Protein AF-A0A954JPJ7-F1 (afdb_monomer_lite)

pLDDT: mean 81.93, std 19.28, range [27.66, 98.12]

Structure (mmCIF, N/CA/C/O backbone):
data_AF-A0A954JPJ7-F1
#
_entry.id   AF-A0A954JPJ7-F1
#
loop_
_atom_site.group_PDB
_atom_site.id
_atom_site.type_symbol
_atom_site.label_atom_id
_atom_site.label_alt_id
_atom_site.label_comp_id
_atom_site.label_asym_id
_atom_site.label_entity_id
_atom_site.label_seq_id
_atom_site.pdbx_PDB_ins_code
_atom_site.Cartn_x
_atom_site.Cartn_y
_atom_site.Cartn_z
_atom_site.occupancy
_atom_site.B_iso_or_equiv
_atom_site.auth_seq_id
_atom_site.auth_comp_id
_atom_site.auth_asym_id
_atom_site.auth_atom_id
_atom_site.pdbx_PDB_model_num
ATOM 1 N N . MET A 1 1 ? 0.701 -41.583 -12.206 1.00 35.47 1 MET A N 1
ATOM 2 C CA . MET A 1 1 ? 1.506 -40.556 -11.515 1.00 35.47 1 MET A CA 1
ATOM 3 C C . MET A 1 1 ? 0.767 -39.245 -11.723 1.00 35.47 1 MET A C 1
ATOM 5 O O . MET A 1 1 ? 0.884 -38.657 -12.787 1.00 35.47 1 MET A O 1
ATOM 9 N N . ASN A 1 2 ? -0.140 -38.909 -10.802 1.00 27.69 2 ASN A N 1
ATOM 10 C CA . ASN A 1 2 ? -1.007 -37.737 -10.932 1.00 27.69 2 ASN A CA 1
ATOM 11 C C . ASN A 1 2 ? -0.198 -36.499 -10.550 1.00 27.69 2 ASN A C 1
ATOM 13 O O . ASN A 1 2 ? 0.147 -36.332 -9.383 1.00 27.69 2 ASN A O 1
ATOM 17 N N . PHE A 1 3 ? 0.118 -35.659 -11.532 1.00 28.86 3 PHE A N 1
ATOM 18 C CA . PHE A 1 3 ? 0.617 -34.316 -11.274 1.00 28.86 3 PHE A CA 1
ATOM 19 C C . PHE A 1 3 ? -0.561 -33.457 -10.813 1.00 28.86 3 PHE A C 1
ATOM 21 O O . PHE A 1 3 ? -1.406 -33.064 -11.613 1.00 28.86 3 PHE A O 1
ATOM 28 N N . PHE A 1 4 ? -0.626 -33.192 -9.509 1.00 29.53 4 PHE A N 1
ATOM 29 C CA . PHE A 1 4 ? -1.332 -32.024 -9.000 1.00 29.53 4 PHE A CA 1
ATOM 30 C C . PHE A 1 4 ? -0.545 -30.798 -9.466 1.00 29.53 4 PHE A C 1
ATOM 32 O O . PHE A 1 4 ? 0.529 -30.503 -8.944 1.00 29.53 4 PHE A O 1
ATOM 39 N N . VAL A 1 5 ? -1.050 -30.117 -10.492 1.00 27.66 5 VAL A N 1
ATOM 40 C CA . VAL A 1 5 ? -0.650 -28.742 -10.785 1.00 27.66 5 VAL A CA 1
ATOM 41 C C . VAL A 1 5 ? -1.329 -27.892 -9.721 1.00 27.66 5 VAL A C 1
ATOM 43 O O . VAL A 1 5 ? -2.503 -27.550 -9.833 1.00 27.66 5 VAL A O 1
ATOM 46 N N . THR A 1 6 ? -0.613 -27.629 -8.632 1.00 28.27 6 THR A N 1
ATOM 47 C CA . THR A 1 6 ? -0.995 -26.592 -7.680 1.00 28.27 6 THR A CA 1
ATOM 48 C C . THR A 1 6 ? -0.792 -25.265 -8.396 1.00 28.27 6 THR A C 1
ATOM 50 O O . THR A 1 6 ? 0.315 -24.732 -8.433 1.00 28.27 6 THR A O 1
ATOM 53 N N . THR A 1 7 ? -1.840 -24.763 -9.044 1.00 31.20 7 THR A N 1
ATOM 54 C CA . THR A 1 7 ? -1.877 -23.386 -9.525 1.00 31.20 7 THR A CA 1
ATOM 55 C C . THR A 1 7 ? -1.782 -22.502 -8.288 1.00 31.20 7 THR A C 1
ATOM 57 O O . THR A 1 7 ? -2.755 -22.348 -7.553 1.00 31.20 7 THR A O 1
ATOM 60 N N . CYS A 1 8 ? -0.588 -21.985 -8.003 1.00 29.55 8 CYS A N 1
ATOM 61 C CA . CYS A 1 8 ? -0.421 -20.915 -7.035 1.00 29.55 8 CYS A CA 1
ATOM 62 C C . CYS A 1 8 ? -1.238 -19.727 -7.543 1.00 29.55 8 CYS A C 1
ATOM 64 O O . CYS A 1 8 ? -0.812 -19.021 -8.454 1.00 29.55 8 CYS A O 1
ATOM 66 N N . ILE A 1 9 ? -2.423 -19.524 -6.968 1.00 33.44 9 ILE A N 1
ATOM 67 C CA . ILE A 1 9 ? -3.088 -18.227 -6.985 1.00 33.44 9 ILE A CA 1
ATOM 68 C C . ILE A 1 9 ? -2.167 -17.332 -6.159 1.00 33.44 9 ILE A C 1
ATOM 70 O O . ILE A 1 9 ? -2.230 -17.324 -4.931 1.00 33.44 9 ILE A O 1
ATOM 74 N N . ALA A 1 10 ? -1.208 -16.678 -6.813 1.00 36.03 10 ALA A N 1
ATOM 75 C CA . ALA A 1 10 ? -0.484 -15.596 -6.176 1.00 36.03 10 ALA A CA 1
ATOM 76 C C . ALA A 1 10 ? -1.535 -14.558 -5.758 1.00 36.03 10 ALA A C 1
ATOM 78 O O . ALA A 1 10 ? -2.437 -14.227 -6.527 1.00 36.03 10 ALA A O 1
ATOM 79 N N . ALA A 1 11 ? -1.492 -14.152 -4.491 1.00 38.91 11 ALA A N 1
ATOM 80 C CA . ALA A 1 11 ? -2.407 -13.166 -3.943 1.00 38.91 11 ALA A CA 1
ATOM 81 C C . ALA A 1 11 ? -2.157 -11.836 -4.671 1.00 38.91 11 ALA A C 1
ATOM 83 O O . ALA A 1 11 ? -1.178 -11.140 -4.406 1.00 38.91 11 ALA A O 1
ATOM 84 N N . PHE A 1 12 ? -3.000 -11.556 -5.663 1.00 50.59 12 PHE A N 1
ATOM 85 C CA . PHE A 1 12 ? -2.909 -10.405 -6.549 1.00 50.59 12 PHE A CA 1
ATOM 86 C C . PHE A 1 12 ? -3.990 -9.410 -6.195 1.00 50.59 12 PHE A C 1
ATOM 88 O O . PHE A 1 12 ? -5.156 -9.601 -6.531 1.00 50.59 12 PHE A O 1
ATOM 95 N N . THR A 1 13 ? -3.591 -8.339 -5.531 1.00 42.91 13 THR A N 1
ATOM 96 C CA . THR A 1 13 ? -4.519 -7.302 -5.102 1.00 42.91 13 THR A CA 1
ATOM 97 C C . THR A 1 13 ? -3.745 -5.993 -4.970 1.00 42.91 13 THR A C 1
ATOM 99 O O . THR A 1 13 ? -2.732 -5.923 -4.270 1.00 42.91 13 THR A O 1
ATOM 102 N N . ALA A 1 14 ? -4.199 -4.947 -5.662 1.00 41.44 14 ALA A N 1
ATOM 103 C CA . ALA A 1 14 ? -3.981 -3.585 -5.192 1.00 41.44 14 ALA A CA 1
ATOM 104 C C . ALA A 1 14 ? -4.723 -3.498 -3.853 1.00 41.44 14 ALA A C 1
ATOM 106 O O . ALA A 1 14 ? -5.944 -3.648 -3.832 1.00 41.44 14 ALA A O 1
ATOM 107 N N . LEU A 1 15 ? -3.981 -3.434 -2.745 1.00 53.06 15 LEU A N 1
ATOM 108 C CA . LEU A 1 15 ? -4.563 -3.617 -1.420 1.00 53.06 15 LEU A CA 1
ATOM 109 C C . LEU A 1 15 ? -4.831 -2.262 -0.754 1.00 53.06 15 LEU A C 1
ATOM 111 O O . LEU A 1 15 ? -3.900 -1.459 -0.647 1.00 53.06 15 LEU A O 1
ATOM 115 N N . PRO A 1 16 ? -6.097 -1.984 -0.405 1.00 58.06 16 PRO A N 1
ATOM 116 C CA . PRO A 1 16 ? -6.530 -0.732 0.201 1.00 58.06 16 PRO A CA 1
ATOM 117 C C . PRO A 1 16 ? -5.892 -0.393 1.560 1.00 58.06 16 PRO A C 1
ATOM 119 O O . PRO A 1 16 ? -5.296 -1.236 2.223 1.00 58.06 16 PRO A O 1
ATOM 122 N N . CYS A 1 17 ? -6.004 0.873 1.972 1.00 73.56 17 CYS A N 1
ATOM 123 C CA . CYS A 1 17 ? -5.330 1.417 3.155 1.00 73.56 17 CYS A CA 1
ATOM 124 C C . CYS A 1 17 ? -5.981 1.013 4.480 1.00 73.56 17 CYS A C 1
ATOM 126 O O . CYS A 1 17 ? -7.206 0.983 4.601 1.00 73.56 17 CYS A O 1
ATOM 128 N N . LEU A 1 18 ? -5.152 0.806 5.497 1.00 83.69 18 LEU A N 1
ATOM 129 C CA . LEU A 1 18 ? -5.565 0.547 6.872 1.00 83.69 18 LEU A CA 1
ATOM 130 C C . LEU A 1 18 ? -5.572 1.859 7.662 1.00 83.69 18 LEU A C 1
ATOM 132 O O . LEU A 1 18 ? -4.705 2.695 7.445 1.00 83.69 18 LEU A O 1
ATOM 136 N N . TRP A 1 19 ? -6.560 2.057 8.535 1.00 85.19 19 TRP A N 1
ATOM 137 C CA . TRP A 1 19 ? -6.699 3.240 9.385 1.00 85.19 19 TRP A CA 1
ATOM 138 C C . TRP A 1 19 ? -6.488 2.880 10.847 1.00 85.19 19 TRP A C 1
ATOM 140 O O . TRP A 1 19 ? -7.306 2.190 11.451 1.00 85.19 19 TRP A O 1
ATOM 150 N N . ASP A 1 20 ? -5.434 3.421 11.431 1.00 89.12 20 ASP A N 1
ATOM 151 C CA . ASP A 1 20 ? -5.083 3.282 12.839 1.00 89.12 20 ASP A CA 1
ATOM 152 C C . ASP A 1 20 ? -4.211 4.469 13.291 1.00 89.12 20 ASP A C 1
ATOM 154 O O . ASP A 1 20 ? -4.029 5.453 12.562 1.00 89.12 20 ASP A O 1
ATOM 158 N N . SER A 1 21 ? -3.694 4.407 14.515 1.00 89.38 21 SER A N 1
ATOM 159 C CA . SER A 1 21 ? -2.767 5.414 15.038 1.00 89.38 21 SER A CA 1
ATOM 160 C C . SER A 1 21 ? -1.451 5.502 14.251 1.00 89.38 21 SER A C 1
ATOM 162 O O . SER A 1 21 ? -0.971 6.618 14.034 1.00 89.38 21 SER A O 1
ATOM 164 N N . ASP A 1 22 ? -0.911 4.384 13.751 1.00 88.38 22 ASP A N 1
ATOM 165 C CA . ASP A 1 22 ? 0.330 4.376 12.956 1.00 88.38 22 ASP A CA 1
ATOM 166 C C . ASP A 1 22 ? 0.144 5.118 11.635 1.00 88.38 22 ASP A C 1
ATOM 168 O O . ASP A 1 22 ? 1.027 5.855 11.193 1.00 88.38 22 ASP A O 1
ATOM 172 N N . THR A 1 23 ? -1.019 4.954 11.010 1.00 83.56 23 THR A N 1
ATOM 173 C CA . THR A 1 23 ? -1.370 5.613 9.752 1.00 83.56 23 THR A CA 1
ATOM 174 C C . THR A 1 23 ? -1.349 7.128 9.912 1.00 83.56 23 THR A C 1
ATOM 176 O O . THR A 1 23 ? -0.643 7.809 9.169 1.00 83.56 23 THR A O 1
ATOM 179 N N . LEU A 1 24 ? -2.031 7.656 10.934 1.00 80.50 24 LEU A N 1
ATOM 180 C CA . LEU A 1 24 ? -2.045 9.090 11.251 1.00 80.50 24 LEU A CA 1
ATOM 181 C C . LEU A 1 24 ? -0.642 9.645 11.502 1.00 80.50 24 LEU A C 1
ATOM 183 O O . LEU A 1 24 ? -0.249 10.676 10.955 1.00 80.50 24 LEU A O 1
ATOM 187 N N . ASP A 1 25 ? 0.118 8.949 12.339 1.00 82.06 25 ASP A N 1
ATOM 188 C CA . ASP A 1 25 ? 1.474 9.326 12.718 1.00 82.06 25 ASP A CA 1
ATOM 189 C C . ASP A 1 25 ? 2.417 9.328 11.499 1.00 82.06 25 ASP A C 1
ATOM 191 O O . ASP A 1 25 ? 3.271 10.197 11.308 1.00 82.06 25 ASP A O 1
ATOM 195 N N . THR A 1 26 ? 2.209 8.382 10.593 1.00 77.06 26 THR A N 1
ATOM 196 C CA . THR A 1 26 ? 2.964 8.243 9.352 1.00 77.06 26 THR A CA 1
ATOM 197 C C . THR A 1 26 ? 2.598 9.310 8.314 1.00 77.06 26 THR A C 1
ATOM 199 O O . THR A 1 26 ? 3.479 9.787 7.590 1.00 77.06 26 THR A O 1
ATOM 202 N N . GLU A 1 27 ? 1.334 9.733 8.249 1.00 76.31 27 GLU A N 1
ATOM 203 C CA . GLU A 1 27 ? 0.898 10.868 7.428 1.00 76.31 27 GLU A CA 1
ATOM 204 C C . GLU A 1 27 ? 1.513 12.186 7.891 1.00 76.31 27 GLU A C 1
ATOM 206 O O . GLU A 1 27 ? 2.020 12.945 7.062 1.00 76.31 27 GLU A O 1
ATOM 211 N N . LEU A 1 28 ? 1.561 12.424 9.207 1.00 77.38 28 LEU A N 1
ATOM 212 C CA . LEU A 1 28 ? 2.201 13.609 9.788 1.00 77.38 28 LEU A CA 1
ATOM 213 C C . LEU A 1 28 ? 3.689 13.707 9.430 1.00 77.38 28 LEU A C 1
ATOM 215 O O . LEU A 1 28 ? 4.220 14.808 9.280 1.00 77.38 28 LEU A O 1
ATOM 219 N N . ARG A 1 29 ? 4.365 12.564 9.261 1.00 78.31 29 ARG A N 1
ATOM 220 C CA . ARG A 1 29 ? 5.780 12.509 8.865 1.00 78.31 29 ARG A CA 1
ATOM 221 C C . ARG A 1 29 ? 6.015 12.616 7.354 1.00 78.31 29 ARG A C 1
ATOM 223 O O . ARG A 1 29 ? 7.166 12.760 6.949 1.00 78.31 29 ARG A O 1
ATOM 230 N N . GLY A 1 30 ? 4.964 12.581 6.531 1.00 78.25 30 GLY A N 1
ATOM 231 C CA . GLY A 1 30 ? 5.057 12.675 5.071 1.00 78.25 30 GLY A CA 1
ATOM 232 C C . GLY A 1 30 ? 5.622 11.415 4.406 1.00 78.25 30 GLY A C 1
ATOM 233 O O . GLY A 1 30 ? 6.161 10.533 5.078 1.00 78.25 30 GLY A O 1
ATOM 234 N N . LEU A 1 31 ? 5.439 11.296 3.085 1.00 75.31 31 LEU A N 1
ATOM 235 C CA . LEU A 1 31 ? 5.825 10.122 2.286 1.00 75.31 31 LEU A CA 1
ATOM 236 C C . LEU A 1 31 ? 7.356 9.945 2.187 1.00 75.31 31 LEU A C 1
ATOM 238 O O . LEU A 1 31 ? 8.079 10.943 2.206 1.00 75.31 31 LEU A O 1
ATOM 242 N N . PRO A 1 32 ? 7.863 8.699 2.052 1.00 82.25 32 PRO A N 1
ATOM 243 C CA . PRO A 1 32 ? 9.264 8.453 1.715 1.00 82.25 32 PRO A CA 1
ATOM 244 C C . PRO A 1 32 ? 9.654 9.111 0.387 1.00 82.25 32 PRO A C 1
ATOM 246 O O . PRO A 1 32 ? 8.792 9.404 -0.446 1.00 82.25 32 PRO A O 1
ATOM 249 N N . ASP A 1 33 ? 10.961 9.267 0.162 1.00 88.81 33 ASP A N 1
ATOM 250 C CA . ASP A 1 33 ? 11.464 9.639 -1.159 1.00 88.81 33 ASP A CA 1
ATOM 251 C C . ASP A 1 33 ? 10.983 8.634 -2.221 1.00 88.81 33 ASP A C 1
ATOM 253 O O . ASP A 1 33 ? 10.853 7.435 -1.956 1.00 88.81 33 ASP A O 1
ATOM 257 N N . SER A 1 34 ? 10.715 9.124 -3.434 1.00 88.81 34 SER A N 1
ATOM 258 C CA . SER A 1 34 ? 10.182 8.301 -4.527 1.00 88.81 34 SER A CA 1
ATOM 259 C C . SER A 1 34 ? 11.069 7.096 -4.834 1.00 88.81 34 SER A C 1
ATOM 261 O O . SER A 1 34 ? 10.551 6.025 -5.148 1.00 88.81 34 SER A O 1
ATOM 263 N N . PHE A 1 35 ? 12.393 7.238 -4.724 1.00 92.19 35 PHE A N 1
ATOM 264 C CA . PHE A 1 35 ? 13.308 6.125 -4.936 1.00 92.19 35 PHE A CA 1
ATOM 265 C C . PHE A 1 35 ? 13.204 5.097 -3.810 1.00 92.19 35 PHE A C 1
ATOM 267 O O . PHE A 1 35 ? 12.998 3.920 -4.101 1.00 92.19 35 PHE A O 1
ATOM 274 N N . ASP A 1 36 ? 13.253 5.532 -2.546 1.00 92.62 36 ASP A N 1
ATOM 275 C CA . ASP A 1 36 ? 13.095 4.661 -1.372 1.00 92.62 36 ASP A CA 1
ATOM 276 C C . ASP A 1 36 ? 11.774 3.879 -1.424 1.00 92.62 36 ASP A C 1
ATOM 278 O O . ASP A 1 36 ? 11.755 2.669 -1.183 1.00 92.62 36 ASP A O 1
ATOM 282 N N . LEU A 1 37 ? 10.685 4.544 -1.824 1.00 91.06 37 LEU A N 1
ATOM 283 C CA . LEU A 1 37 ? 9.368 3.941 -2.031 1.00 91.06 37 LEU A CA 1
ATOM 284 C C . LEU A 1 37 ? 9.354 2.881 -3.145 1.00 91.06 37 LEU A C 1
ATOM 286 O O . LEU A 1 37 ? 8.679 1.856 -3.041 1.00 91.06 37 LEU A O 1
ATOM 290 N N . VAL A 1 38 ? 10.080 3.104 -4.236 1.00 93.12 38 VAL A N 1
ATOM 291 C CA . VAL A 1 38 ? 10.141 2.129 -5.328 1.00 93.12 38 VAL A CA 1
ATOM 292 C C . VAL A 1 38 ? 11.014 0.935 -4.945 1.00 93.12 38 VAL A C 1
ATOM 294 O O . VAL A 1 38 ? 10.642 -0.210 -5.207 1.00 93.12 38 VAL A O 1
ATOM 297 N N . VAL A 1 39 ? 12.153 1.167 -4.286 1.00 93.38 39 VAL A N 1
ATOM 298 C CA . VAL A 1 39 ? 13.095 0.093 -3.942 1.00 93.38 39 VAL A CA 1
ATOM 299 C C . VAL A 1 39 ? 12.745 -0.652 -2.664 1.00 93.38 39 VAL A C 1
ATOM 301 O O . VAL A 1 39 ? 13.509 -1.521 -2.269 1.00 93.38 39 VAL A O 1
ATOM 304 N N . GLY A 1 40 ? 11.630 -0.372 -1.997 1.00 91.44 40 GLY A N 1
ATOM 305 C CA . GLY A 1 40 ? 11.252 -1.105 -0.783 1.00 91.44 40 GLY A CA 1
ATOM 306 C C . GLY A 1 40 ? 11.855 -0.570 0.523 1.00 91.44 40 GLY A C 1
ATOM 307 O O . GLY A 1 40 ? 11.736 -1.252 1.538 1.00 91.44 40 GLY A O 1
ATOM 308 N N . ARG A 1 41 ? 12.527 0.589 0.543 1.00 92.50 41 ARG A N 1
ATOM 309 C CA . ARG A 1 41 ? 13.295 1.086 1.703 1.00 92.50 41 ARG A CA 1
ATOM 310 C C . ARG A 1 41 ? 12.522 2.112 2.544 1.00 92.50 41 ARG A C 1
ATOM 312 O O . ARG A 1 41 ? 12.895 3.272 2.644 1.00 92.50 41 ARG A O 1
ATOM 319 N N . TRP A 1 42 ? 11.462 1.676 3.213 1.00 91.06 42 TRP A N 1
ATOM 320 C CA . TRP A 1 42 ? 10.798 2.450 4.272 1.00 91.06 42 TRP A CA 1
ATOM 321 C C . TRP A 1 42 ? 10.430 1.545 5.441 1.00 91.06 42 TRP A C 1
ATOM 323 O O . TRP A 1 42 ? 10.361 0.320 5.305 1.00 91.06 42 TRP A O 1
ATOM 333 N N . HIS A 1 43 ? 10.230 2.140 6.614 1.00 89.69 43 HIS A N 1
ATOM 334 C CA . HIS A 1 43 ? 9.883 1.376 7.805 1.00 89.69 43 HIS A CA 1
ATOM 335 C C . HIS A 1 43 ? 8.456 0.827 7.706 1.00 89.69 43 HIS A C 1
ATOM 337 O O . HIS A 1 43 ? 7.549 1.505 7.225 1.00 89.69 43 HIS A O 1
ATOM 343 N N . ARG A 1 44 ? 8.292 -0.409 8.169 1.00 90.19 44 ARG A N 1
ATOM 344 C CA . ARG A 1 44 ? 7.018 -1.079 8.437 1.00 90.19 44 ARG A CA 1
ATOM 345 C C . ARG A 1 44 ? 7.209 -1.830 9.745 1.00 90.19 44 ARG A C 1
ATOM 347 O O . ARG A 1 44 ? 8.282 -2.412 9.943 1.00 90.19 44 ARG A O 1
ATOM 354 N N . HIS A 1 45 ? 6.198 -1.814 10.600 1.00 94.00 45 HIS A N 1
ATOM 355 C CA . HIS A 1 45 ? 6.250 -2.543 11.858 1.00 94.00 45 HIS A CA 1
ATOM 356 C C . HIS A 1 45 ? 6.406 -4.055 11.624 1.00 94.00 45 HIS A C 1
ATOM 358 O O . HIS A 1 45 ? 6.118 -4.593 10.551 1.00 94.00 45 HIS A O 1
ATOM 364 N N . SER A 1 46 ? 6.955 -4.730 12.622 1.00 95.44 46 SER A N 1
ATOM 365 C CA . SER A 1 46 ? 7.144 -6.176 12.687 1.00 95.44 46 SER A CA 1
ATOM 366 C C . SER A 1 46 ? 5.886 -6.885 13.190 1.00 95.44 46 SER A C 1
ATOM 368 O O . SER A 1 46 ? 5.085 -6.308 13.920 1.00 95.44 46 SER A O 1
ATOM 370 N N . ASP A 1 47 ? 5.749 -8.180 12.904 1.00 96.06 47 ASP A N 1
ATOM 371 C CA . ASP A 1 47 ? 4.657 -8.990 13.466 1.00 96.06 47 ASP A CA 1
ATOM 372 C C . ASP A 1 47 ? 4.646 -8.940 15.003 1.00 96.06 47 ASP A C 1
ATOM 374 O O . ASP A 1 47 ? 3.589 -8.886 15.620 1.00 96.06 47 ASP A O 1
ATOM 378 N N . ALA A 1 48 ? 5.825 -8.881 15.637 1.00 97.69 48 ALA A N 1
ATOM 379 C CA . ALA A 1 48 ? 5.948 -8.777 17.090 1.00 97.69 48 ALA A CA 1
ATOM 380 C C . ALA A 1 48 ? 5.299 -7.502 17.652 1.00 97.69 48 ALA A C 1
ATOM 382 O O . ALA A 1 48 ? 4.711 -7.547 18.731 1.00 97.69 48 ALA A O 1
ATOM 383 N N . TYR A 1 49 ? 5.385 -6.385 16.925 1.00 97.19 49 TYR A N 1
ATOM 384 C CA . TYR A 1 49 ? 4.704 -5.145 17.285 1.00 97.19 49 TYR A CA 1
ATOM 385 C C . TYR A 1 49 ? 3.181 -5.312 17.256 1.00 97.19 49 TYR A C 1
ATOM 387 O O . TYR A 1 49 ? 2.500 -4.976 18.227 1.00 97.19 49 TYR A O 1
ATOM 395 N N . TYR A 1 50 ? 2.646 -5.887 16.176 1.00 96.88 50 TYR A N 1
ATOM 396 C CA . TYR A 1 50 ? 1.205 -6.094 16.048 1.00 96.88 50 TYR A CA 1
ATOM 397 C C . TYR A 1 50 ? 0.675 -7.142 17.037 1.00 96.88 50 TYR A C 1
ATOM 399 O O . TYR A 1 50 ? -0.401 -6.949 17.598 1.00 96.88 50 TYR A O 1
ATOM 407 N N . GLU A 1 51 ? 1.432 -8.203 17.331 1.00 97.69 51 GLU A N 1
ATOM 408 C CA . GLU A 1 51 ? 1.074 -9.180 18.370 1.00 97.69 51 GLU A CA 1
ATOM 409 C C . GLU A 1 51 ? 1.022 -8.542 19.766 1.00 97.69 51 GLU A C 1
ATOM 411 O O . GLU A 1 51 ? 0.085 -8.785 20.529 1.00 97.69 51 GLU A O 1
ATOM 416 N N . ASP A 1 52 ? 1.985 -7.681 20.104 1.00 96.75 52 ASP A N 1
ATOM 417 C CA . ASP A 1 52 ? 1.973 -6.939 21.369 1.00 96.75 52 ASP A CA 1
ATOM 418 C C . ASP A 1 52 ? 0.770 -5.983 21.456 1.00 96.75 52 ASP A C 1
ATOM 420 O O . ASP A 1 52 ? 0.078 -5.939 22.479 1.00 96.75 52 ASP A O 1
ATOM 424 N N . ARG A 1 53 ? 0.440 -5.286 20.361 1.00 96.56 53 ARG A N 1
ATOM 425 C CA . ARG A 1 53 ? -0.769 -4.454 20.268 1.00 96.56 53 ARG A CA 1
ATOM 426 C C . ARG A 1 53 ? -2.047 -5.278 20.465 1.00 96.56 53 ARG A C 1
ATOM 428 O O . ARG A 1 53 ? -2.905 -4.886 21.261 1.00 96.56 53 ARG A O 1
ATOM 435 N N . VAL A 1 54 ? -2.163 -6.440 19.817 1.00 98.00 54 VAL A N 1
ATOM 436 C CA . VAL A 1 54 ? -3.289 -7.372 20.008 1.00 98.00 54 VAL A CA 1
ATOM 437 C C . VAL A 1 54 ? -3.370 -7.848 21.458 1.00 98.00 54 VAL A C 1
ATOM 439 O O . VAL A 1 54 ? -4.461 -7.879 22.024 1.00 98.00 54 VAL A O 1
ATOM 442 N N . ALA A 1 55 ? -2.247 -8.183 22.096 1.00 95.88 55 ALA A N 1
ATOM 443 C CA . ALA A 1 55 ? -2.230 -8.625 23.490 1.00 95.88 55 ALA A CA 1
ATOM 444 C C . ALA A 1 55 ? -2.719 -7.527 24.455 1.00 95.88 55 ALA A C 1
ATOM 446 O O . ALA A 1 55 ? -3.507 -7.800 25.369 1.00 95.88 55 ALA A O 1
ATOM 447 N N . LYS A 1 56 ? -2.293 -6.277 24.227 1.00 94.12 56 LYS A N 1
ATOM 448 C CA . LYS A 1 56 ? -2.667 -5.106 25.035 1.00 94.12 56 LYS A CA 1
ATOM 449 C C . LYS A 1 56 ? -4.135 -4.714 24.877 1.00 94.12 56 LYS A C 1
ATOM 451 O O . LYS A 1 56 ? -4.781 -4.379 25.869 1.00 94.12 56 LYS A O 1
ATOM 456 N N . LEU A 1 57 ? -4.667 -4.743 23.654 1.00 96.81 57 LEU A N 1
ATOM 457 C CA . LEU A 1 57 ? -6.022 -4.261 23.357 1.00 96.81 57 LEU A CA 1
ATOM 458 C C . LEU A 1 57 ? -7.078 -5.373 23.377 1.00 96.81 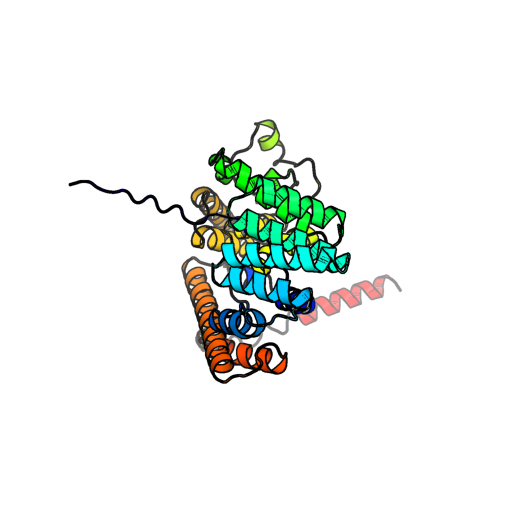57 LEU A C 1
ATOM 460 O O . LEU A 1 57 ? -8.192 -5.159 23.846 1.00 96.81 57 LEU A O 1
ATOM 464 N N . GLY A 1 58 ? -6.745 -6.584 22.931 1.00 93.38 58 GLY A N 1
ATOM 465 C CA . GLY A 1 58 ? -7.704 -7.679 22.755 1.00 93.38 58 GLY A CA 1
ATOM 466 C C . GLY A 1 58 ? -8.358 -8.175 24.050 1.00 93.38 58 GLY A C 1
ATOM 467 O O . GLY A 1 58 ? -9.463 -8.712 24.010 1.00 93.38 58 GLY A O 1
ATOM 468 N N . SER A 1 59 ? -7.711 -7.968 25.201 1.00 88.19 59 SER A N 1
ATOM 469 C CA . SER A 1 59 ? -8.242 -8.336 26.524 1.00 88.19 59 SER A CA 1
ATOM 470 C C . SER A 1 59 ? -9.033 -7.217 27.214 1.00 88.19 59 SER A C 1
ATOM 472 O O . SER A 1 59 ? -9.675 -7.461 28.240 1.00 88.19 59 SER A O 1
ATOM 474 N N . ARG A 1 60 ? -9.016 -5.994 26.665 1.00 93.12 60 ARG A N 1
ATOM 475 C CA . ARG A 1 60 ? -9.712 -4.842 27.247 1.00 93.12 60 ARG A CA 1
ATOM 476 C C . ARG A 1 60 ? -11.205 -4.883 26.936 1.00 93.12 60 ARG A C 1
ATOM 478 O O . ARG A 1 60 ? -11.637 -5.205 25.829 1.00 93.12 60 ARG A O 1
ATOM 485 N N . THR A 1 61 ? -11.999 -4.521 27.940 1.00 87.12 61 THR A N 1
ATOM 486 C CA . THR A 1 61 ? -13.465 -4.401 27.833 1.00 87.12 61 THR A CA 1
ATOM 487 C C . THR A 1 61 ? -13.924 -2.948 27.703 1.00 87.12 61 THR A C 1
ATOM 489 O O . THR A 1 61 ? -15.072 -2.699 27.352 1.00 87.12 61 THR A O 1
ATOM 492 N N . ASP A 1 62 ? -13.016 -2.001 27.929 1.00 90.25 62 ASP A N 1
ATOM 493 C CA . ASP A 1 62 ? -13.220 -0.555 27.965 1.00 90.25 62 ASP A CA 1
ATOM 494 C C . ASP A 1 62 ? -12.477 0.152 26.816 1.00 90.25 62 ASP A C 1
ATOM 496 O O . ASP A 1 62 ? -11.802 1.163 27.012 1.00 90.25 62 ASP A O 1
ATOM 500 N N . LEU A 1 63 ? -12.554 -0.417 25.611 1.00 94.06 63 LEU A N 1
ATOM 501 C CA . LEU A 1 63 ? -11.912 0.141 24.421 1.00 94.06 63 LEU A CA 1
ATOM 502 C C . LEU A 1 63 ? -12.527 1.497 24.052 1.00 94.06 63 LEU A C 1
ATOM 504 O O . LEU A 1 63 ? -13.749 1.628 23.934 1.00 94.06 63 LEU A O 1
ATOM 508 N N . ALA A 1 64 ? -11.673 2.491 23.817 1.00 94.81 64 ALA A N 1
ATOM 509 C CA . ALA A 1 64 ? -12.065 3.709 23.122 1.00 94.81 64 ALA A CA 1
ATOM 510 C C . ALA A 1 64 ? -12.322 3.410 21.634 1.00 94.81 64 ALA A C 1
ATOM 512 O O . ALA A 1 64 ? -11.845 2.410 21.099 1.00 94.81 64 ALA A O 1
ATOM 513 N N . LEU A 1 65 ? -13.032 4.298 20.928 1.00 95.69 65 LEU A N 1
ATOM 514 C CA . LEU A 1 65 ? -13.333 4.113 19.500 1.00 95.69 65 LEU A CA 1
ATOM 515 C C . LEU A 1 65 ? -12.071 3.958 18.630 1.00 95.69 65 LEU A C 1
ATOM 517 O O . LEU A 1 65 ? -12.095 3.180 17.679 1.00 95.69 65 LEU A O 1
ATOM 521 N N . ALA A 1 66 ? -10.979 4.649 18.978 1.00 94.62 66 ALA A N 1
ATOM 522 C CA . ALA A 1 66 ? -9.677 4.509 18.319 1.00 94.62 66 ALA A CA 1
ATOM 523 C C . ALA A 1 66 ? -8.995 3.161 18.616 1.00 94.62 66 ALA A C 1
ATOM 525 O O . ALA A 1 66 ? -8.356 2.600 17.734 1.00 94.62 66 ALA A O 1
ATOM 526 N N . ASP A 1 67 ? -9.182 2.594 19.815 1.00 97.12 67 ASP A N 1
ATOM 527 C CA . ASP A 1 67 ? -8.561 1.313 20.174 1.00 97.12 67 ASP A CA 1
ATOM 528 C C . ASP A 1 67 ? -9.100 0.162 19.295 1.00 97.12 67 ASP A C 1
ATOM 530 O O . ASP A 1 67 ? -8.404 -0.821 19.047 1.00 97.12 67 ASP A O 1
ATOM 534 N N . PHE A 1 68 ? -10.345 0.264 18.809 1.00 97.75 68 PHE A N 1
ATOM 535 C CA . PHE A 1 68 ? -10.893 -0.707 17.856 1.00 97.75 68 PHE A CA 1
ATOM 536 C C . PHE A 1 68 ? -10.190 -0.661 16.499 1.00 97.75 68 PHE A C 1
ATOM 538 O O . PHE A 1 68 ? -10.025 -1.711 15.883 1.00 97.75 68 PHE A O 1
ATOM 545 N N . ASP A 1 69 ? -9.807 0.533 16.042 1.00 97.00 69 ASP A N 1
ATOM 546 C CA . ASP A 1 69 ? -9.076 0.724 14.788 1.00 97.00 69 ASP A CA 1
ATOM 547 C C . ASP A 1 69 ? -7.691 0.078 14.898 1.00 97.00 69 ASP A C 1
ATOM 549 O O . ASP A 1 69 ? -7.370 -0.823 14.124 1.00 97.00 69 ASP A O 1
ATOM 553 N N . ASP A 1 70 ? -6.943 0.425 15.951 1.00 97.12 70 ASP A N 1
ATOM 554 C CA . ASP A 1 70 ? -5.629 -0.154 16.248 1.00 97.12 70 ASP A CA 1
ATOM 555 C C . ASP A 1 70 ? -5.679 -1.687 16.346 1.00 97.12 70 ASP A C 1
ATOM 557 O O . ASP A 1 70 ? -4.837 -2.382 15.773 1.00 97.12 70 ASP A O 1
ATOM 561 N N . LEU A 1 71 ? -6.672 -2.237 17.056 1.00 98.12 71 LEU A N 1
ATOM 562 C CA . LEU A 1 71 ? -6.827 -3.683 17.218 1.00 98.12 71 LEU A CA 1
ATOM 563 C C . LEU A 1 71 ? -7.182 -4.382 15.897 1.00 98.12 71 LEU A C 1
ATOM 565 O O . LEU A 1 71 ? -6.622 -5.436 15.594 1.00 98.12 71 LEU A O 1
ATOM 569 N N . ALA A 1 72 ? -8.104 -3.821 15.111 1.00 97.69 72 ALA A N 1
ATOM 570 C CA . ALA A 1 72 ? -8.520 -4.423 13.848 1.00 97.69 72 ALA A CA 1
ATOM 571 C C . ALA A 1 72 ? -7.399 -4.389 12.803 1.00 97.69 72 ALA A C 1
ATOM 573 O O . ALA A 1 72 ? -7.152 -5.396 12.143 1.00 97.69 72 ALA A O 1
ATOM 574 N N . VAL A 1 73 ? -6.677 -3.273 12.700 1.00 95.94 73 VAL A N 1
ATOM 575 C CA . VAL A 1 73 ? -5.520 -3.144 11.806 1.00 95.94 73 VAL A CA 1
ATOM 576 C C . VAL A 1 73 ? -4.386 -4.079 12.227 1.00 95.94 73 VAL A C 1
ATOM 578 O O . VAL A 1 73 ? -3.783 -4.727 11.372 1.00 95.94 73 VAL A O 1
ATOM 581 N N . ALA A 1 74 ? -4.149 -4.256 13.530 1.00 96.69 74 ALA A N 1
ATOM 582 C CA . ALA A 1 74 ? -3.182 -5.241 14.013 1.00 96.69 74 ALA A CA 1
ATOM 583 C C . ALA A 1 74 ? -3.559 -6.673 13.611 1.00 96.69 74 ALA A C 1
ATOM 585 O O . ALA A 1 74 ? -2.710 -7.419 13.125 1.00 96.69 74 ALA A O 1
ATOM 586 N N . TYR A 1 75 ? -4.832 -7.055 13.762 1.00 97.56 75 TYR A N 1
ATOM 587 C CA . TYR A 1 75 ? -5.304 -8.350 13.272 1.00 97.56 75 TYR A CA 1
ATOM 588 C C . TYR A 1 75 ? -5.094 -8.497 11.763 1.00 97.56 75 TYR A C 1
ATOM 590 O O . TYR A 1 75 ? -4.612 -9.535 11.314 1.00 97.56 75 TYR A O 1
ATOM 598 N N . GLU A 1 76 ? -5.393 -7.464 10.982 1.00 94.88 76 GLU A N 1
ATOM 599 C CA . GLU A 1 76 ? -5.214 -7.493 9.533 1.00 94.88 76 GLU A CA 1
ATOM 600 C C . GLU A 1 76 ? -3.748 -7.681 9.119 1.00 94.88 76 GLU A C 1
ATOM 602 O O . GLU A 1 76 ? -3.460 -8.540 8.283 1.00 94.88 76 GLU A O 1
ATOM 607 N N . HIS A 1 77 ? -2.811 -6.961 9.744 1.00 93.12 77 HIS A N 1
ATOM 608 C CA . HIS A 1 77 ? -1.376 -7.133 9.492 1.00 93.12 77 HIS A CA 1
ATOM 609 C C . HIS A 1 77 ? -0.864 -8.530 9.860 1.00 93.12 77 HIS A C 1
ATOM 611 O O . HIS A 1 77 ? 0.025 -9.052 9.192 1.00 93.12 77 HIS A O 1
ATOM 617 N N . LEU A 1 78 ? -1.465 -9.170 10.865 1.00 94.94 78 LEU A N 1
ATOM 618 C CA . LEU A 1 78 ? -1.171 -10.553 11.255 1.00 94.94 78 LEU A CA 1
ATOM 619 C C . LEU A 1 78 ? -1.888 -11.599 10.379 1.00 94.94 78 LEU A C 1
ATOM 621 O O . LEU A 1 78 ? -1.822 -12.797 10.659 1.00 94.94 78 LEU A O 1
ATOM 625 N N . GLY A 1 79 ? -2.613 -11.177 9.337 1.00 92.88 79 GLY A N 1
ATOM 626 C CA . GLY A 1 79 ? -3.393 -12.061 8.464 1.00 92.88 79 GLY A CA 1
ATOM 627 C C . GLY A 1 79 ? -4.664 -12.627 9.111 1.00 92.88 79 GLY A C 1
ATOM 628 O O . GLY A 1 79 ? -5.308 -13.512 8.547 1.00 92.88 79 GLY A O 1
ATOM 629 N N . ARG A 1 80 ? -5.053 -12.108 10.278 1.00 96.31 80 ARG A N 1
ATOM 630 C CA . ARG A 1 80 ? -6.205 -12.507 11.103 1.00 96.31 80 ARG A CA 1
ATOM 631 C C . ARG A 1 80 ? -7.457 -11.713 10.717 1.00 96.31 80 ARG A C 1
ATOM 633 O O . ARG A 1 80 ? -8.096 -11.044 11.525 1.00 96.31 80 ARG A O 1
ATOM 640 N N . ARG A 1 81 ? -7.784 -11.746 9.425 1.00 94.31 81 ARG A N 1
ATOM 641 C CA . ARG A 1 81 ? -8.777 -10.857 8.794 1.00 94.31 81 ARG A CA 1
ATOM 642 C C . ARG A 1 81 ? -10.195 -11.009 9.336 1.00 94.31 81 ARG A C 1
ATOM 644 O O . ARG A 1 81 ? -10.911 -10.021 9.488 1.00 94.31 81 ARG A O 1
ATOM 651 N N . ASP A 1 82 ? -10.599 -12.234 9.658 1.00 96.12 82 ASP A N 1
ATOM 652 C CA . ASP A 1 82 ? -11.916 -12.482 10.249 1.00 96.12 82 ASP A CA 1
ATOM 653 C C . ASP A 1 82 ? -12.032 -11.813 11.628 1.00 96.12 82 ASP A C 1
ATOM 655 O O . ASP A 1 82 ? -13.074 -11.240 11.955 1.00 96.12 82 ASP A O 1
ATOM 659 N N . GLU A 1 83 ? -10.951 -11.801 12.415 1.00 97.94 83 GLU A N 1
ATOM 660 C CA . GLU A 1 83 ? -10.904 -11.076 13.687 1.00 97.94 83 GLU A CA 1
ATOM 661 C C . GLU A 1 83 ? -10.888 -9.552 13.504 1.00 97.94 83 GLU A C 1
ATOM 663 O O . GLU A 1 83 ? -11.510 -8.842 14.301 1.00 97.94 83 GLU A O 1
ATOM 668 N N . ALA A 1 84 ? -10.259 -9.038 12.441 1.00 97.44 84 ALA A N 1
ATOM 669 C CA . ALA A 1 84 ? -10.325 -7.618 12.085 1.00 97.44 84 ALA A CA 1
ATOM 670 C C . ALA A 1 84 ? -11.774 -7.181 11.790 1.00 97.44 84 ALA A C 1
ATOM 672 O O . ALA A 1 84 ? -12.283 -6.233 12.398 1.00 97.44 84 ALA A O 1
ATOM 673 N N . ILE A 1 85 ? -12.488 -7.936 10.947 1.00 97.25 85 ILE A N 1
ATOM 674 C CA . ILE A 1 85 ? -13.901 -7.683 10.613 1.00 97.25 85 ILE A CA 1
ATOM 675 C C . ILE A 1 85 ? -14.793 -7.815 11.859 1.00 97.25 85 ILE A C 1
ATOM 677 O O . ILE A 1 85 ? -15.652 -6.965 12.104 1.00 97.25 85 ILE A O 1
ATOM 681 N N . ALA A 1 86 ? -14.576 -8.838 12.693 1.00 96.88 86 ALA A N 1
ATOM 682 C CA . ALA A 1 86 ? -15.318 -9.005 13.945 1.00 96.88 86 ALA A CA 1
ATOM 683 C C . ALA A 1 86 ? -15.071 -7.849 14.934 1.00 96.88 86 ALA A C 1
ATOM 685 O O . ALA A 1 86 ? -15.977 -7.440 15.664 1.00 96.88 86 ALA A O 1
ATOM 686 N N . THR A 1 87 ? -13.861 -7.285 14.946 1.00 97.94 87 THR A N 1
ATOM 687 C CA . THR A 1 87 ? -13.526 -6.110 15.761 1.00 97.94 87 THR A CA 1
ATOM 688 C C . THR A 1 87 ? -14.270 -4.865 15.277 1.00 97.94 87 THR A C 1
ATOM 690 O O . THR A 1 87 ? -14.779 -4.106 16.105 1.00 97.94 87 THR A O 1
ATOM 693 N N . MET A 1 88 ? -14.438 -4.691 13.963 1.00 97.94 88 MET A N 1
ATOM 694 C CA . MET A 1 88 ? -15.264 -3.611 13.409 1.00 97.94 88 MET A CA 1
ATOM 695 C C . MET A 1 88 ? -16.740 -3.744 13.780 1.00 97.94 88 MET A C 1
ATOM 697 O O . MET A 1 88 ? -17.358 -2.739 14.122 1.00 97.94 88 MET A O 1
ATOM 701 N N . ALA A 1 89 ? -17.295 -4.957 13.836 1.00 95.94 89 ALA A N 1
ATOM 702 C CA . ALA A 1 89 ? -18.663 -5.154 14.324 1.00 95.94 89 ALA A CA 1
ATOM 703 C C . ALA A 1 89 ? -18.840 -4.656 15.775 1.00 95.94 89 ALA A C 1
ATOM 705 O O . ALA A 1 89 ? -19.813 -3.973 16.083 1.00 95.94 89 ALA A O 1
ATOM 706 N N . ARG A 1 90 ? -17.855 -4.898 16.652 1.00 95.31 90 ARG A N 1
ATOM 707 C CA . ARG A 1 90 ? -17.864 -4.357 18.026 1.00 95.31 90 ARG A CA 1
ATOM 708 C C . ARG A 1 90 ? -17.754 -2.828 18.049 1.00 95.31 90 ARG A C 1
ATOM 710 O O . ARG A 1 90 ? -18.397 -2.182 18.875 1.00 95.31 90 ARG A O 1
ATOM 717 N N . LYS A 1 91 ? -16.959 -2.239 17.146 1.00 97.19 91 LYS A N 1
ATOM 718 C CA . LYS A 1 91 ? -16.877 -0.778 16.986 1.00 97.19 91 LYS A CA 1
ATOM 719 C C . LYS A 1 91 ? -18.220 -0.188 16.548 1.00 97.19 91 LYS A C 1
ATOM 721 O O . LYS A 1 91 ? -18.592 0.875 17.037 1.00 97.19 91 LYS A O 1
ATOM 726 N N . ALA A 1 92 ? -18.959 -0.876 15.677 1.00 97.12 92 ALA A N 1
ATOM 727 C CA . ALA A 1 92 ? -20.286 -0.449 15.239 1.00 97.12 92 ALA A CA 1
ATOM 728 C C . ALA A 1 92 ? -21.268 -0.338 16.419 1.00 97.12 92 ALA A C 1
ATOM 730 O O . ALA A 1 92 ? -21.966 0.670 16.535 1.00 97.12 92 ALA A O 1
ATOM 731 N N . ASP A 1 93 ? -21.262 -1.308 17.342 1.00 94.75 93 ASP A N 1
ATOM 732 C CA . ASP A 1 93 ? -22.075 -1.252 18.566 1.00 94.75 93 ASP A CA 1
ATOM 733 C C . ASP A 1 93 ? -21.700 -0.045 19.448 1.00 94.75 93 ASP A C 1
ATOM 735 O O . ASP A 1 93 ? -22.572 0.663 19.960 1.00 94.75 93 ASP A O 1
ATOM 739 N N . ALA A 1 94 ? -20.399 0.235 19.593 1.00 94.62 94 ALA A N 1
ATOM 740 C CA . ALA A 1 94 ? -19.912 1.392 20.345 1.00 94.62 94 ALA A CA 1
ATOM 741 C C . ALA A 1 94 ? -20.320 2.728 19.691 1.00 94.62 94 ALA A C 1
ATOM 743 O O . ALA A 1 94 ? -20.767 3.645 20.383 1.00 94.62 94 ALA A O 1
ATOM 744 N N . LEU A 1 95 ? -20.240 2.823 18.360 1.00 96.75 95 LEU A N 1
ATOM 745 C CA . LEU A 1 95 ? -20.686 3.982 17.579 1.00 96.75 95 LEU A CA 1
ATOM 746 C C . LEU A 1 95 ? -22.202 4.190 17.635 1.00 96.75 95 LEU A C 1
ATOM 748 O O . LEU A 1 95 ? -22.663 5.329 17.617 1.00 96.75 95 LEU A O 1
ATOM 752 N N . ALA A 1 96 ? -22.988 3.116 17.722 1.00 95.12 96 ALA A N 1
ATOM 753 C CA . ALA A 1 96 ? -24.432 3.220 17.901 1.00 95.12 96 ALA A CA 1
ATOM 754 C C . ALA A 1 96 ? -24.792 3.827 19.269 1.00 95.12 96 ALA A C 1
ATOM 756 O O . ALA A 1 96 ? -25.763 4.578 19.377 1.00 95.12 96 ALA A O 1
ATOM 757 N N . ALA A 1 97 ? -24.001 3.532 20.307 1.00 92.50 97 ALA A N 1
ATOM 758 C CA . ALA A 1 97 ? -24.179 4.097 21.643 1.00 92.50 97 ALA A CA 1
ATOM 759 C C . ALA A 1 97 ? -23.678 5.548 21.752 1.00 92.50 97 ALA A C 1
ATOM 761 O O . ALA A 1 97 ? -24.298 6.363 22.439 1.00 92.50 97 ALA A O 1
ATOM 762 N N . SER A 1 98 ? -22.573 5.878 21.079 1.00 91.25 98 SER A N 1
ATOM 763 C CA . SER A 1 98 ? -22.003 7.226 21.037 1.00 91.25 98 SER A CA 1
ATOM 764 C C . SER A 1 98 ? -21.559 7.565 19.610 1.00 91.25 98 SER A C 1
ATOM 766 O O . SER A 1 98 ? -20.423 7.278 19.230 1.00 91.25 98 SER A O 1
ATOM 768 N N . PRO A 1 99 ? -22.458 8.159 18.804 1.00 92.88 99 PRO A N 1
ATOM 769 C CA . PRO A 1 99 ? -22.143 8.523 17.431 1.00 92.88 99 PRO A CA 1
ATOM 770 C C . PRO A 1 99 ? -21.051 9.588 17.363 1.00 92.88 99 PRO A C 1
ATOM 772 O O . PRO A 1 99 ? -21.168 10.644 17.984 1.00 92.88 99 PRO A O 1
ATOM 775 N N . ASP A 1 100 ? -20.036 9.324 16.548 1.00 95.31 100 ASP A N 1
ATOM 776 C CA . ASP A 1 100 ? -18.972 10.264 16.218 1.00 95.31 100 ASP A CA 1
ATOM 777 C C . ASP A 1 100 ? -18.672 10.186 14.716 1.00 95.31 100 ASP A C 1
ATOM 779 O O . ASP A 1 100 ? -18.489 9.099 14.167 1.00 95.31 100 ASP A O 1
ATOM 783 N N . SER A 1 101 ? -18.664 11.336 14.039 1.00 92.62 101 SER A N 1
ATOM 784 C CA . SER A 1 101 ? -18.564 11.386 12.575 1.00 92.62 101 SER A CA 1
ATOM 785 C C . SER A 1 101 ? -17.195 10.937 12.065 1.00 92.62 101 SER A C 1
ATOM 787 O O . SER A 1 101 ? -17.116 10.309 11.009 1.00 92.62 101 SER A O 1
ATOM 789 N N . GLU A 1 102 ? -16.120 11.251 12.789 1.00 92.12 102 GLU A N 1
ATOM 790 C CA . GLU A 1 102 ? -14.764 10.880 12.388 1.00 92.12 102 GLU A CA 1
ATOM 791 C C . GLU A 1 102 ? -14.561 9.370 12.546 1.00 92.12 102 GLU A C 1
ATOM 793 O O . GLU A 1 102 ? -14.064 8.697 11.641 1.00 92.12 102 GLU A O 1
ATOM 798 N N . HIS A 1 103 ? -15.025 8.798 13.655 1.00 94.88 103 HIS A N 1
ATOM 799 C CA . HIS A 1 103 ? -14.942 7.360 13.876 1.00 94.88 103 HIS A CA 1
ATOM 800 C C . HIS A 1 103 ? -15.900 6.548 12.997 1.00 94.88 103 HIS A C 1
ATOM 802 O O . HIS A 1 103 ? -15.557 5.409 12.668 1.00 94.88 103 HIS A O 1
ATOM 808 N N . GLN A 1 104 ? -17.048 7.105 12.590 1.00 96.00 104 GLN A N 1
ATOM 809 C CA . GLN A 1 104 ? -17.919 6.513 11.565 1.00 96.00 104 GLN A CA 1
ATOM 810 C C . GLN A 1 104 ? -17.210 6.438 10.217 1.00 96.00 104 GLN A C 1
ATOM 812 O O . GLN A 1 104 ? -17.191 5.377 9.599 1.00 96.00 104 GLN A O 1
ATOM 817 N N . TYR A 1 105 ? -16.572 7.531 9.796 1.00 94.56 105 TYR A N 1
ATOM 818 C CA . TYR A 1 105 ? -15.734 7.535 8.603 1.00 94.56 105 TYR A CA 1
ATOM 819 C C . TYR A 1 105 ? -14.661 6.431 8.675 1.00 94.56 105 TYR A C 1
ATOM 821 O O . TYR A 1 105 ? -14.633 5.556 7.812 1.00 94.56 105 TYR A O 1
ATOM 829 N N . ARG A 1 106 ? -13.855 6.394 9.751 1.00 93.94 106 ARG A N 1
ATOM 830 C CA . ARG A 1 106 ? -12.793 5.382 9.922 1.00 93.94 106 ARG A CA 1
ATOM 831 C C . ARG A 1 106 ? -13.337 3.956 9.961 1.00 93.94 106 ARG A C 1
ATOM 833 O O . ARG A 1 106 ? -12.690 3.049 9.457 1.00 93.94 106 ARG A O 1
ATOM 840 N N . TYR A 1 107 ? -14.518 3.751 10.551 1.00 96.88 107 TYR A N 1
ATOM 841 C CA . TYR A 1 107 ? -15.195 2.452 10.560 1.00 96.88 107 TYR A CA 1
ATOM 842 C C . TYR A 1 107 ? -15.497 1.970 9.135 1.00 96.88 107 TYR A C 1
ATOM 844 O O . TYR A 1 107 ? -15.115 0.857 8.782 1.00 96.88 107 TYR A O 1
ATOM 852 N N . HIS A 1 108 ? -16.128 2.813 8.314 1.00 96.94 108 HIS A N 1
ATOM 853 C CA . HIS A 1 108 ? -16.456 2.473 6.929 1.00 96.94 108 HIS A CA 1
ATOM 854 C C . HIS A 1 108 ? -15.194 2.297 6.070 1.00 96.94 108 HIS A C 1
ATOM 856 O O . HIS A 1 108 ? -15.122 1.363 5.272 1.00 96.94 108 HIS A O 1
ATOM 862 N N . ALA A 1 109 ? -14.175 3.138 6.271 1.00 94.38 109 ALA A N 1
ATOM 863 C CA . ALA A 1 109 ? -12.899 3.031 5.570 1.00 94.38 109 ALA A CA 1
ATOM 864 C C . ALA A 1 109 ? -12.194 1.697 5.878 1.00 94.38 109 ALA A C 1
ATOM 866 O O . ALA A 1 109 ? -11.901 0.925 4.965 1.00 94.38 109 ALA A O 1
ATOM 867 N N . ASN A 1 110 ? -12.011 1.373 7.164 1.00 95.62 110 ASN A N 1
ATOM 868 C CA . ASN A 1 110 ? -11.387 0.122 7.601 1.00 95.62 110 ASN A CA 1
ATOM 869 C C . ASN A 1 110 ? -12.172 -1.110 7.159 1.00 95.62 110 ASN A C 1
ATOM 871 O O . ASN A 1 110 ? -11.599 -2.037 6.591 1.00 95.62 110 ASN A O 1
ATOM 875 N N . LEU A 1 111 ? -13.487 -1.131 7.391 1.00 96.69 111 LEU A N 1
ATOM 876 C CA . LEU A 1 111 ? -14.312 -2.278 7.025 1.00 96.69 111 LEU A CA 1
ATOM 877 C C . LEU A 1 111 ? -14.302 -2.515 5.510 1.00 96.69 111 LEU A C 1
ATOM 879 O O . LEU A 1 111 ? -14.169 -3.657 5.068 1.00 96.69 111 LEU A O 1
ATOM 883 N N . GLY A 1 112 ? -14.365 -1.439 4.722 1.00 95.31 112 GLY A N 1
ATOM 884 C CA . GLY A 1 112 ? -14.235 -1.504 3.274 1.00 95.31 112 GLY A CA 1
ATOM 885 C C . GLY A 1 112 ? -12.894 -2.087 2.828 1.00 95.31 112 GLY A C 1
ATOM 886 O O . GLY A 1 112 ? -12.859 -2.994 1.993 1.00 95.31 112 GLY A O 1
ATOM 887 N N . THR A 1 113 ? -11.796 -1.641 3.438 1.00 92.56 113 THR A N 1
ATOM 888 C CA . THR A 1 113 ? -10.458 -2.202 3.212 1.00 92.56 113 THR A CA 1
ATOM 889 C C . THR A 1 113 ? -10.395 -3.690 3.560 1.00 92.56 113 THR A C 1
ATOM 891 O O . THR A 1 113 ? -9.978 -4.499 2.728 1.00 92.56 113 THR A O 1
ATOM 894 N N . PHE A 1 114 ? -10.863 -4.088 4.747 1.00 94.56 114 PHE A N 1
ATOM 895 C CA . PHE A 1 114 ? -10.854 -5.490 5.174 1.00 94.56 114 PHE A CA 1
ATOM 896 C C . PHE A 1 114 ? -11.688 -6.378 4.243 1.00 94.56 114 PHE A C 1
ATOM 898 O O . PHE A 1 114 ? -11.270 -7.488 3.907 1.00 94.56 114 PHE A O 1
ATOM 905 N N . TYR A 1 115 ? -12.837 -5.899 3.758 1.00 95.25 115 TYR A N 1
ATOM 906 C CA . TYR A 1 115 ? -13.628 -6.631 2.768 1.00 95.25 115 TYR A CA 1
ATOM 907 C C . TYR A 1 115 ? -12.910 -6.781 1.431 1.00 95.25 115 TYR A C 1
ATOM 909 O O . TYR A 1 115 ? -12.908 -7.878 0.871 1.00 95.25 115 TYR A O 1
ATOM 917 N N . ALA A 1 116 ? -12.240 -5.741 0.940 1.00 91.81 116 ALA A N 1
ATOM 918 C CA . ALA A 1 116 ? -11.449 -5.847 -0.281 1.00 91.81 116 ALA A CA 1
ATOM 919 C C . ALA A 1 116 ? -10.294 -6.845 -0.119 1.00 91.81 116 ALA A C 1
ATOM 921 O O . ALA A 1 116 ? -10.062 -7.661 -1.010 1.00 91.81 116 ALA A O 1
ATOM 922 N N . HIS A 1 117 ? -9.626 -6.855 1.038 1.00 89.12 117 HIS A N 1
ATOM 923 C CA . HIS A 1 117 ? -8.566 -7.822 1.344 1.00 89.12 117 HIS A CA 1
ATOM 924 C C . HIS A 1 117 ? -9.106 -9.257 1.463 1.00 89.12 117 HIS A C 1
ATOM 926 O O . HIS A 1 117 ? -8.389 -10.223 1.203 1.00 89.12 117 HIS A O 1
ATOM 932 N N . ALA A 1 118 ? -10.385 -9.411 1.817 1.00 91.12 118 ALA A N 1
ATOM 933 C CA . ALA A 1 118 ? -11.105 -10.682 1.808 1.00 91.12 118 ALA A CA 1
ATOM 934 C C . ALA A 1 118 ? -11.664 -11.069 0.420 1.00 91.12 118 ALA A C 1
ATOM 936 O O . ALA A 1 118 ? -12.303 -12.112 0.297 1.00 91.12 118 ALA A O 1
ATOM 937 N N . GLY A 1 119 ? -11.469 -10.245 -0.619 1.00 90.25 119 GLY A N 1
ATOM 938 C CA . GLY A 1 119 ? -12.031 -10.459 -1.959 1.00 90.25 119 GLY A CA 1
ATOM 939 C C . GLY A 1 119 ? -13.536 -10.175 -2.074 1.00 90.25 119 GLY A C 1
ATOM 940 O O . GLY A 1 119 ? -14.160 -10.525 -3.073 1.00 90.25 119 GLY A O 1
ATOM 941 N N . ARG A 1 120 ? -14.138 -9.545 -1.061 1.00 94.50 120 ARG A N 1
ATOM 942 C CA . ARG A 1 120 ? -15.565 -9.189 -0.990 1.00 94.50 120 ARG A CA 1
ATOM 943 C C . ARG A 1 120 ? -15.785 -7.789 -1.570 1.00 94.50 120 ARG A C 1
ATOM 945 O O . ARG A 1 120 ? -16.111 -6.849 -0.849 1.00 94.50 120 ARG A O 1
ATOM 952 N N . PHE A 1 121 ? -15.549 -7.631 -2.872 1.00 94.12 121 PHE A N 1
ATOM 953 C CA . PHE A 1 121 ? -15.446 -6.303 -3.496 1.00 94.12 121 PHE A CA 1
ATOM 954 C C . PHE A 1 121 ? -16.741 -5.486 -3.483 1.00 94.12 121 PHE A C 1
ATOM 956 O O . PHE A 1 121 ? -16.676 -4.286 -3.247 1.00 94.12 121 PHE A O 1
ATOM 963 N N . ASP A 1 122 ? -17.912 -6.098 -3.666 1.00 95.88 122 ASP A N 1
ATOM 964 C CA . ASP A 1 122 ? -19.184 -5.356 -3.629 1.00 95.88 122 ASP A CA 1
ATOM 965 C C . ASP A 1 122 ? -19.439 -4.718 -2.253 1.00 95.88 122 ASP A C 1
ATOM 967 O O . ASP A 1 122 ? -19.881 -3.569 -2.142 1.00 95.88 122 ASP A O 1
ATOM 971 N N . GLU A 1 123 ? -19.113 -5.454 -1.189 1.00 97.06 123 GLU A N 1
ATOM 972 C CA . GLU A 1 123 ? -19.216 -4.978 0.190 1.00 97.06 123 GLU A CA 1
ATOM 973 C C . GLU A 1 123 ? -18.150 -3.919 0.466 1.00 97.06 123 GLU A C 1
ATOM 975 O O . GLU A 1 123 ? -18.468 -2.850 0.982 1.00 97.06 123 GLU A O 1
ATOM 980 N N . ALA A 1 124 ? -16.914 -4.151 0.014 1.00 95.81 124 ALA A N 1
ATOM 981 C CA . ALA A 1 124 ? -15.839 -3.171 0.100 1.00 95.81 124 ALA A CA 1
ATOM 982 C C . ALA A 1 124 ? -16.222 -1.825 -0.531 1.00 95.81 124 ALA A C 1
ATOM 984 O O . ALA A 1 124 ? -16.098 -0.776 0.098 1.00 95.81 124 ALA A O 1
ATOM 985 N N . LEU A 1 125 ? -16.741 -1.852 -1.761 1.00 95.56 125 LEU A N 1
ATOM 986 C CA . LEU A 1 125 ? -17.161 -0.656 -2.489 1.00 95.56 125 LEU A CA 1
ATOM 987 C C . LEU A 1 125 ? -18.341 0.043 -1.812 1.00 95.56 125 LEU A C 1
ATOM 989 O O . LEU A 1 125 ? -18.424 1.269 -1.846 1.00 95.56 125 LEU A O 1
ATOM 993 N N . THR A 1 126 ? -19.254 -0.707 -1.193 1.00 97.56 126 THR A N 1
ATOM 994 C CA . THR A 1 126 ? -20.377 -0.132 -0.438 1.00 97.56 126 THR A CA 1
ATOM 995 C C . THR A 1 126 ? -19.882 0.661 0.771 1.00 97.56 126 THR A C 1
ATOM 997 O O . THR A 1 126 ? -20.290 1.812 0.964 1.00 97.56 126 THR A O 1
ATOM 1000 N N . GLU A 1 127 ? -18.971 0.079 1.547 1.00 97.19 127 GLU A N 1
ATOM 1001 C CA . GLU A 1 127 ? -18.405 0.717 2.736 1.00 97.19 127 GLU A CA 1
ATOM 1002 C C . GLU A 1 127 ? -17.525 1.919 2.364 1.00 97.19 127 GLU A C 1
ATOM 1004 O O . GLU A 1 127 ? -17.753 3.023 2.856 1.00 97.19 127 GLU A O 1
ATOM 1009 N N . LEU A 1 128 ? -16.611 1.778 1.398 1.00 94.38 128 LEU A N 1
ATOM 1010 C CA . LEU A 1 128 ? -15.728 2.875 0.976 1.00 94.38 128 LEU A CA 1
ATOM 1011 C C . LEU A 1 128 ? -16.494 4.051 0.364 1.00 94.38 128 LEU A C 1
ATOM 1013 O O . LEU A 1 128 ? -16.208 5.208 0.663 1.00 94.38 128 LEU A O 1
ATOM 1017 N N . ARG A 1 129 ? -17.535 3.795 -0.440 1.00 95.81 129 ARG A N 1
ATOM 1018 C CA . ARG A 1 129 ? -18.404 4.875 -0.943 1.00 95.81 129 ARG A CA 1
ATOM 1019 C C . ARG A 1 129 ? -19.175 5.564 0.182 1.00 95.81 129 ARG A C 1
ATOM 1021 O O . ARG A 1 129 ? -19.614 6.698 0.001 1.00 95.81 129 ARG A O 1
ATOM 1028 N N . THR A 1 130 ? -19.388 4.893 1.312 1.00 96.19 130 THR A N 1
ATOM 1029 C CA . THR A 1 130 ? -19.976 5.508 2.507 1.00 96.19 130 THR A CA 1
ATOM 1030 C C . THR A 1 130 ? -18.941 6.356 3.243 1.00 96.19 130 THR A C 1
ATOM 1032 O O . THR A 1 130 ? -19.256 7.496 3.575 1.00 96.19 130 THR A O 1
ATOM 1035 N N . ALA A 1 131 ? -17.701 5.878 3.390 1.00 94.69 131 ALA A N 1
ATOM 1036 C CA . ALA A 1 131 ? -16.588 6.655 3.943 1.00 94.69 131 ALA A CA 1
ATOM 1037 C C . ALA A 1 131 ? -16.381 7.979 3.180 1.00 94.69 131 ALA A C 1
ATOM 1039 O O . ALA A 1 131 ? -16.490 9.052 3.776 1.00 94.69 131 ALA A O 1
ATOM 1040 N N . VAL A 1 132 ? -16.268 7.919 1.848 1.00 92.94 132 VAL A N 1
ATOM 1041 C CA . VAL A 1 132 ? -16.103 9.103 0.981 1.00 92.94 132 VAL A CA 1
ATOM 1042 C C . VAL A 1 132 ? -17.271 10.091 1.097 1.00 92.94 132 VAL A C 1
ATOM 1044 O O . VAL A 1 132 ? -17.081 11.298 0.976 1.00 92.94 132 VAL A O 1
ATOM 1047 N N . LYS A 1 133 ? -18.503 9.626 1.352 1.00 94.19 133 LYS A N 1
ATOM 1048 C CA . LYS A 1 133 ? -19.647 10.532 1.585 1.00 94.19 133 LYS A CA 1
ATOM 1049 C C . LYS A 1 133 ? -19.549 11.273 2.916 1.00 94.19 133 LYS A C 1
ATOM 1051 O O . LYS A 1 133 ? -20.065 12.383 3.011 1.00 94.19 133 LYS A O 1
ATOM 1056 N N . ILE A 1 134 ? -18.961 10.647 3.936 1.00 93.25 134 ILE A N 1
ATOM 1057 C CA . ILE A 1 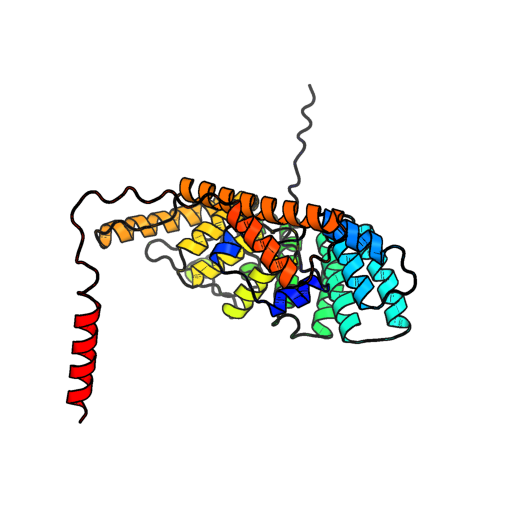134 ? -18.798 11.242 5.267 1.00 93.25 134 ILE A CA 1
ATOM 1058 C C . ILE A 1 134 ? -17.643 12.241 5.249 1.00 93.25 134 ILE A C 1
ATOM 1060 O O . ILE A 1 134 ? -17.796 13.354 5.749 1.00 93.25 134 ILE A O 1
ATOM 1064 N N . ASN A 1 135 ? -16.507 11.860 4.661 1.00 88.62 135 ASN A N 1
ATOM 1065 C CA . ASN A 1 135 ? -15.341 12.722 4.540 1.00 88.62 135 ASN A CA 1
ATOM 1066 C C . ASN A 1 135 ? -14.697 12.587 3.146 1.00 88.62 135 ASN A C 1
ATOM 1068 O O . ASN A 1 135 ? -13.817 11.748 2.957 1.00 88.62 135 ASN A O 1
ATOM 1072 N N . PRO A 1 136 ? -15.116 13.404 2.163 1.00 84.31 136 PRO A N 1
ATOM 1073 C CA . PRO A 1 136 ? -14.624 13.304 0.787 1.00 84.31 136 PRO A CA 1
ATOM 1074 C C . PRO A 1 136 ? -13.170 13.760 0.621 1.00 84.31 136 PRO A C 1
ATOM 1076 O O . PRO A 1 136 ? -12.500 13.332 -0.317 1.00 84.31 136 PRO A O 1
ATOM 1079 N N . ASP A 1 137 ? -12.687 14.610 1.529 1.00 78.56 137 ASP A N 1
ATOM 1080 C CA . ASP A 1 137 ? -11.336 15.178 1.498 1.00 78.56 137 ASP A CA 1
ATOM 1081 C C . ASP A 1 137 ? -10.356 14.397 2.389 1.00 78.56 137 ASP A C 1
ATOM 1083 O O . ASP A 1 137 ? -9.201 14.801 2.564 1.00 78.56 137 ASP A O 1
ATOM 1087 N N . ALA A 1 138 ? -10.796 13.273 2.966 1.00 71.69 138 ALA A N 1
ATOM 1088 C CA . ALA A 1 138 ? -9.932 12.443 3.784 1.00 71.69 138 ALA A CA 1
ATOM 1089 C C . ALA A 1 138 ? -8.699 11.992 2.990 1.00 71.69 138 ALA A C 1
ATOM 1091 O O . ALA A 1 138 ? -8.780 11.677 1.798 1.00 71.69 138 ALA A O 1
ATOM 1092 N N . HIS A 1 139 ? -7.540 11.976 3.658 1.00 67.38 139 HIS A N 1
ATOM 1093 C CA . HIS A 1 139 ? -6.271 11.539 3.071 1.00 67.38 139 HIS A CA 1
ATOM 1094 C C . HIS A 1 139 ? -5.901 12.227 1.749 1.00 67.38 139 HIS A C 1
ATOM 1096 O O . HIS A 1 139 ? -5.409 11.571 0.825 1.00 67.38 139 HIS A O 1
ATOM 1102 N N . PHE A 1 140 ? -6.151 13.533 1.627 1.00 70.75 140 PHE A N 1
ATOM 1103 C CA . PHE A 1 140 ? -5.842 14.279 0.402 1.00 70.75 140 PHE A CA 1
ATOM 1104 C C . PHE A 1 140 ? -6.594 13.732 -0.832 1.00 70.75 140 PHE A C 1
ATOM 1106 O O . PHE A 1 140 ? -6.043 13.700 -1.928 1.00 70.75 140 PHE A O 1
ATOM 1113 N N . GLY A 1 141 ? -7.830 13.242 -0.654 1.00 74.50 141 GLY A N 1
ATOM 1114 C CA . GLY A 1 141 ? -8.681 12.740 -1.746 1.00 74.50 141 GLY A CA 1
ATOM 1115 C C . GLY A 1 141 ? -8.364 11.314 -2.217 1.00 74.50 141 GLY A C 1
ATOM 1116 O O . GLY A 1 141 ? -8.963 10.823 -3.176 1.00 74.50 141 GLY A O 1
ATOM 1117 N N . ARG A 1 142 ? -7.450 10.614 -1.533 1.00 81.69 142 ARG A N 1
ATOM 1118 C CA . ARG A 1 142 ? -6.958 9.270 -1.881 1.00 81.69 142 ARG A CA 1
ATOM 1119 C C . ARG A 1 142 ? -8.047 8.217 -2.063 1.00 81.69 142 ARG A C 1
ATOM 1121 O O . ARG A 1 142 ? -7.910 7.371 -2.944 1.00 81.69 142 ARG A O 1
ATOM 1128 N N . GLU A 1 143 ? -9.074 8.200 -1.215 1.00 85.00 143 GLU A N 1
ATOM 1129 C CA . GLU A 1 143 ? -10.029 7.079 -1.150 1.00 85.00 143 GLU A CA 1
ATOM 1130 C C . GLU A 1 143 ? -10.761 6.825 -2.474 1.00 85.00 143 GLU A C 1
ATOM 1132 O O . GLU A 1 143 ? -11.130 5.690 -2.777 1.00 85.00 143 GLU A O 1
ATOM 1137 N N . ARG A 1 144 ? -10.900 7.848 -3.323 1.00 89.56 144 ARG A N 1
ATOM 1138 C CA . ARG A 1 144 ? -11.455 7.669 -4.670 1.00 89.56 144 ARG A CA 1
ATOM 1139 C C . ARG A 1 144 ? -10.578 6.762 -5.544 1.00 89.56 144 ARG A C 1
ATOM 1141 O O . ARG A 1 144 ? -11.105 5.889 -6.222 1.00 89.56 144 ARG A O 1
ATOM 1148 N N . TYR A 1 145 ? -9.253 6.901 -5.461 1.00 91.56 145 TYR A N 1
ATOM 1149 C CA . TYR A 1 145 ? -8.302 6.061 -6.195 1.00 91.56 145 TYR A CA 1
ATOM 1150 C C . TYR A 1 145 ? -8.286 4.634 -5.653 1.00 91.56 145 TYR A C 1
ATOM 1152 O O . TYR A 1 145 ? -8.070 3.682 -6.396 1.00 91.56 145 TYR A O 1
ATOM 1160 N N . GLN A 1 146 ? -8.549 4.475 -4.356 1.00 91.06 146 GLN A N 1
ATOM 1161 C CA . GLN A 1 146 ? -8.704 3.167 -3.734 1.00 91.06 146 GLN A CA 1
ATOM 1162 C C . GLN A 1 146 ? -9.952 2.440 -4.256 1.00 91.06 146 GLN A C 1
ATOM 1164 O O . GLN A 1 146 ? -9.874 1.262 -4.600 1.00 91.06 146 GLN A O 1
ATOM 1169 N N . ILE A 1 147 ? -11.085 3.142 -4.359 1.00 93.50 147 ILE A N 1
ATOM 1170 C CA . ILE A 1 147 ? -12.312 2.623 -4.981 1.00 93.50 147 ILE A CA 1
ATOM 1171 C C . ILE A 1 147 ? -12.037 2.195 -6.427 1.00 93.50 147 ILE A C 1
ATOM 1173 O O . ILE A 1 147 ? -12.359 1.070 -6.795 1.00 93.50 147 ILE A O 1
ATOM 1177 N N . GLU A 1 148 ? -11.384 3.045 -7.219 1.00 94.38 148 GLU A N 1
ATOM 1178 C CA . GLU A 1 148 ? -11.042 2.756 -8.619 1.00 94.38 148 GLU A CA 1
ATOM 1179 C C . GLU A 1 148 ? -10.097 1.557 -8.760 1.00 94.38 148 GLU A C 1
ATOM 1181 O O . GLU A 1 148 ? -10.277 0.721 -9.645 1.00 94.38 148 GLU A O 1
ATOM 1186 N N . ALA A 1 149 ? -9.110 1.432 -7.869 1.00 93.88 149 ALA A N 1
ATOM 1187 C CA . ALA A 1 149 ? -8.230 0.273 -7.831 1.00 93.88 149 ALA A CA 1
ATOM 1188 C C . ALA A 1 149 ? -9.018 -1.010 -7.528 1.00 93.88 149 ALA A C 1
ATOM 1190 O O . ALA A 1 149 ? -8.806 -2.023 -8.190 1.00 93.88 149 ALA A O 1
ATOM 1191 N N . ILE A 1 150 ? -9.961 -0.977 -6.581 1.00 93.44 150 ILE A N 1
ATOM 1192 C CA . ILE A 1 150 ? -10.814 -2.129 -6.254 1.00 93.44 150 ILE A CA 1
ATOM 1193 C C . ILE A 1 150 ? -11.744 -2.484 -7.417 1.00 93.44 150 ILE A C 1
ATOM 1195 O O . ILE A 1 150 ? -11.872 -3.663 -7.743 1.00 93.44 150 ILE A O 1
ATOM 1199 N N . GLU A 1 151 ? -12.364 -1.494 -8.063 1.00 94.56 151 GLU A N 1
ATOM 1200 C CA . GLU A 1 151 ? -13.198 -1.696 -9.255 1.00 94.56 151 GLU A CA 1
ATOM 1201 C C . GLU A 1 151 ? -12.395 -2.355 -10.379 1.00 94.56 151 GLU A C 1
ATOM 1203 O O . GLU A 1 151 ? -12.844 -3.337 -10.971 1.00 94.56 151 GLU A O 1
ATOM 1208 N N . TYR A 1 152 ? -11.169 -1.883 -10.608 1.00 94.25 152 TYR A N 1
ATOM 1209 C CA . TYR A 1 152 ? -10.249 -2.476 -11.567 1.00 94.25 152 TYR A CA 1
ATOM 1210 C C . TYR A 1 152 ? -9.875 -3.919 -11.206 1.00 94.25 152 TYR A C 1
ATOM 1212 O O . TYR A 1 152 ? -9.950 -4.789 -12.071 1.00 94.25 152 TYR A O 1
ATOM 1220 N N . VAL A 1 153 ? -9.527 -4.214 -9.946 1.00 92.06 153 VAL A N 1
ATOM 1221 C CA . VAL A 1 153 ? -9.228 -5.594 -9.519 1.00 92.06 153 VAL A CA 1
ATOM 1222 C C . VAL A 1 153 ? -10.452 -6.494 -9.703 1.00 92.06 153 VAL A C 1
ATOM 1224 O O . VAL A 1 153 ? -10.323 -7.596 -10.236 1.00 92.06 153 VAL A O 1
ATOM 1227 N N . ALA A 1 154 ? -11.641 -6.033 -9.311 1.00 92.00 154 ALA A N 1
ATOM 1228 C CA . ALA A 1 154 ? -12.885 -6.782 -9.464 1.00 92.00 154 ALA A CA 1
ATOM 1229 C C . ALA A 1 154 ? -13.20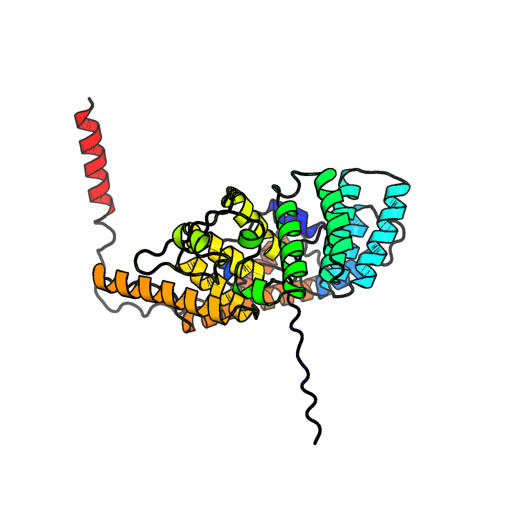8 -7.061 -10.942 1.00 92.00 154 ALA A C 1
ATOM 1231 O O . ALA A 1 154 ? -13.616 -8.173 -11.286 1.00 92.00 154 ALA A O 1
ATOM 1232 N N . ALA A 1 155 ? -12.979 -6.087 -11.826 1.00 93.00 155 ALA A N 1
ATOM 1233 C CA . ALA A 1 155 ? -13.125 -6.264 -13.265 1.00 93.00 155 ALA A CA 1
ATOM 1234 C C . ALA A 1 155 ? -12.085 -7.253 -13.813 1.00 93.00 155 ALA A C 1
ATOM 1236 O O . ALA A 1 155 ? -12.430 -8.172 -14.554 1.00 93.00 155 ALA A O 1
ATOM 1237 N N . ALA A 1 156 ? -10.825 -7.125 -13.401 1.00 91.19 156 ALA A N 1
ATOM 1238 C CA . ALA A 1 156 ? -9.730 -7.962 -13.874 1.00 91.19 156 ALA A CA 1
ATOM 1239 C C . ALA A 1 156 ? -9.790 -9.412 -13.355 1.00 91.19 156 ALA A C 1
ATOM 1241 O O . ALA A 1 156 ? -9.178 -10.309 -13.933 1.00 91.19 156 ALA A O 1
ATOM 1242 N N . GLN A 1 157 ? -10.552 -9.679 -12.290 1.00 88.00 157 GLN A N 1
ATOM 1243 C CA . GLN A 1 157 ? -10.905 -11.047 -11.899 1.00 88.00 157 GLN A CA 1
ATOM 1244 C C . GLN A 1 157 ? -11.914 -11.699 -12.851 1.00 88.00 157 GLN A C 1
ATOM 1246 O O . GLN A 1 157 ? -11.908 -12.921 -12.998 1.00 88.00 157 GLN A O 1
ATOM 1251 N N . GLN A 1 158 ? -12.772 -10.903 -13.491 1.00 91.25 158 GLN A N 1
ATOM 1252 C CA . GLN A 1 158 ? -13.750 -11.384 -14.470 1.00 91.25 158 GLN A CA 1
ATOM 1253 C C . GLN A 1 158 ? -13.132 -11.493 -15.870 1.00 91.25 158 GLN A C 1
ATOM 1255 O O . GLN A 1 158 ? -13.384 -12.471 -16.572 1.00 91.25 158 GLN A O 1
ATOM 1260 N N . ASP A 1 159 ? -12.298 -10.521 -16.252 1.00 93.06 159 ASP A N 1
ATOM 1261 C CA . ASP A 1 159 ? -11.529 -10.501 -17.500 1.00 93.06 159 ASP A CA 1
ATOM 1262 C C . ASP A 1 159 ? -10.032 -10.275 -17.207 1.00 93.06 159 ASP A C 1
ATOM 1264 O O . ASP A 1 159 ? -9.584 -9.128 -17.120 1.00 93.06 159 ASP A O 1
ATOM 1268 N N . PRO A 1 160 ? -9.228 -11.350 -17.078 1.00 90.50 160 PRO A N 1
ATOM 1269 C CA . PRO A 1 160 ? -7.795 -11.239 -16.805 1.00 90.50 160 PRO A CA 1
ATOM 1270 C C . PRO A 1 160 ? -6.990 -10.471 -17.861 1.00 90.50 160 PRO A C 1
ATOM 1272 O O . PRO A 1 160 ? -5.884 -10.021 -17.558 1.00 90.50 160 PRO A O 1
ATOM 1275 N N . GLU A 1 161 ? -7.515 -10.273 -19.075 1.00 87.62 161 GLU A N 1
ATOM 1276 C CA . GLU A 1 161 ? -6.842 -9.449 -20.086 1.00 87.62 161 GLU A CA 1
ATOM 1277 C C . GLU A 1 161 ? -6.804 -7.968 -19.696 1.00 87.62 161 GLU A C 1
ATOM 1279 O O . GLU A 1 161 ? -5.933 -7.233 -20.160 1.00 87.62 161 GLU A O 1
ATOM 1284 N N . ILE A 1 162 ? -7.678 -7.517 -18.788 1.00 89.56 162 ILE A N 1
ATOM 1285 C CA . ILE A 1 162 ? -7.651 -6.145 -18.263 1.00 89.56 162 ILE A CA 1
ATOM 1286 C C . ILE A 1 162 ? -6.277 -5.807 -17.683 1.00 89.56 162 ILE A C 1
ATOM 1288 O O . ILE A 1 162 ? -5.759 -4.726 -17.971 1.00 89.56 162 ILE A O 1
ATOM 1292 N N . TRP A 1 163 ? -5.644 -6.755 -16.978 1.00 89.44 163 TRP A N 1
ATOM 1293 C CA . TRP A 1 163 ? -4.286 -6.581 -16.468 1.00 89.44 163 TRP A CA 1
ATOM 1294 C C . TRP A 1 163 ? -3.293 -6.255 -17.577 1.00 89.44 163 TRP A C 1
ATOM 1296 O O . TRP A 1 163 ? -2.362 -5.496 -17.352 1.00 89.44 163 TRP A O 1
ATOM 1306 N N . ARG A 1 164 ? -3.441 -6.831 -18.772 1.00 86.50 164 ARG A N 1
ATOM 1307 C CA . ARG A 1 164 ? -2.527 -6.592 -19.898 1.00 86.50 164 ARG A CA 1
ATOM 1308 C C . ARG A 1 164 ? -2.822 -5.272 -20.596 1.00 86.50 164 ARG A C 1
ATOM 1310 O O . ARG A 1 164 ? -1.884 -4.568 -20.955 1.00 86.50 164 ARG A O 1
ATOM 1317 N N . ARG A 1 165 ? -4.100 -4.912 -20.741 1.00 83.31 165 ARG A N 1
ATOM 1318 C CA . ARG A 1 165 ? -4.540 -3.732 -21.504 1.00 83.31 165 ARG A CA 1
ATOM 1319 C C . ARG A 1 165 ? -4.107 -2.408 -20.878 1.00 83.31 165 ARG A C 1
ATOM 1321 O O . ARG A 1 165 ? -3.653 -1.519 -21.591 1.00 83.31 165 ARG A O 1
ATOM 1328 N N . ARG A 1 166 ? -4.256 -2.242 -19.559 1.00 85.38 166 ARG A N 1
ATOM 1329 C CA . ARG A 1 166 ? -4.069 -0.930 -18.909 1.00 85.38 166 ARG A CA 1
ATOM 1330 C C . ARG A 1 166 ? -3.948 -1.030 -17.387 1.00 85.38 166 ARG A C 1
ATOM 1332 O O . ARG A 1 166 ? -4.383 -2.023 -16.824 1.00 85.38 166 ARG A O 1
ATOM 1339 N N . SER A 1 167 ? -3.366 -0.018 -16.741 1.00 90.69 167 SER A N 1
ATOM 1340 C CA . SER A 1 167 ? -3.362 0.109 -15.274 1.00 90.69 167 SER A CA 1
ATOM 1341 C C . SER A 1 167 ? -4.736 0.497 -14.726 1.00 90.69 167 SER A C 1
ATOM 1343 O O . SER A 1 167 ? -5.635 0.867 -15.490 1.00 90.69 167 SER A O 1
ATOM 1345 N N . PHE A 1 168 ? -4.893 0.489 -13.399 1.00 92.19 168 PHE A N 1
ATOM 1346 C CA . PHE A 1 168 ? -6.146 0.921 -12.769 1.00 92.19 168 PHE A CA 1
ATOM 1347 C C . PHE A 1 168 ? -6.474 2.401 -13.036 1.00 92.19 168 PHE A C 1
ATOM 1349 O O . PHE A 1 168 ? -7.632 2.722 -13.294 1.00 92.19 168 PHE A O 1
ATOM 1356 N N . LEU A 1 169 ? -5.475 3.297 -13.045 1.00 92.12 169 LEU A N 1
ATOM 1357 C CA . LEU A 1 169 ? -5.681 4.717 -13.370 1.00 92.12 169 LEU A CA 1
ATOM 1358 C C . LEU A 1 169 ? -6.236 4.852 -14.784 1.00 92.12 169 LEU A C 1
ATOM 1360 O O . LEU A 1 169 ? -7.198 5.582 -15.038 1.00 92.12 169 LEU A O 1
ATOM 1364 N N . ARG A 1 170 ? -5.654 4.079 -15.704 1.00 88.75 170 ARG A N 1
ATOM 1365 C CA . ARG A 1 170 ? -6.101 4.075 -17.082 1.00 88.75 170 ARG A CA 1
ATOM 1366 C C . ARG A 1 170 ? -7.500 3.462 -17.233 1.00 88.75 170 ARG A C 1
ATOM 1368 O O . ARG A 1 170 ? -8.342 3.970 -17.965 1.00 88.75 170 ARG A O 1
ATOM 1375 N N . HIS A 1 171 ? -7.783 2.385 -16.505 1.00 89.31 171 HIS A N 1
ATOM 1376 C CA . HIS A 1 171 ? -9.109 1.766 -16.454 1.00 89.31 171 HIS A CA 1
ATOM 1377 C C . HIS A 1 171 ? -10.179 2.727 -15.924 1.00 89.31 171 HIS A C 1
ATOM 1379 O O . HIS A 1 171 ? -11.284 2.769 -16.456 1.00 89.31 171 HIS A O 1
ATOM 1385 N N . ALA A 1 172 ? -9.822 3.555 -14.943 1.00 92.06 172 ALA A N 1
ATOM 1386 C CA . ALA A 1 172 ? -10.687 4.586 -14.388 1.00 92.06 172 ALA A CA 1
ATOM 1387 C C . ALA A 1 172 ? -10.910 5.782 -15.336 1.00 92.06 172 ALA A C 1
ATOM 1389 O O . ALA A 1 172 ? -11.661 6.696 -14.991 1.00 92.06 172 ALA A O 1
ATOM 1390 N N . GLY A 1 173 ? -10.287 5.796 -16.522 1.00 89.69 173 GLY A N 1
ATOM 1391 C CA . GLY A 1 173 ? -10.496 6.811 -17.555 1.00 89.69 173 GLY A CA 1
ATOM 1392 C C . GLY A 1 173 ? -9.590 8.040 -17.452 1.00 89.69 173 GLY A C 1
ATOM 1393 O O . GLY A 1 173 ? -9.892 9.046 -18.091 1.00 89.69 173 GLY A O 1
ATOM 1394 N N . TYR A 1 174 ? -8.521 7.996 -16.649 1.00 89.75 174 TYR A N 1
ATOM 1395 C CA . TYR A 1 174 ? -7.591 9.119 -16.501 1.00 89.75 174 TYR A CA 1
ATOM 1396 C C . TYR A 1 174 ? -6.603 9.247 -17.646 1.00 89.75 174 TYR A C 1
ATOM 1398 O O . TYR A 1 174 ? -5.803 8.351 -17.851 1.00 89.75 174 TYR A O 1
ATOM 1406 N N . ASP A 1 175 ? -6.546 10.399 -18.295 1.00 83.81 175 ASP A N 1
ATOM 1407 C CA . ASP A 1 175 ? -5.531 10.680 -19.301 1.00 83.81 175 ASP A CA 1
ATOM 1408 C C . ASP A 1 175 ? -4.108 10.666 -18.705 1.00 83.81 175 ASP A C 1
ATOM 1410 O O . ASP A 1 175 ? -3.730 11.550 -17.928 1.00 83.81 175 ASP A O 1
ATOM 1414 N N . LEU A 1 176 ? -3.326 9.641 -19.063 1.00 81.56 176 LEU A N 1
ATOM 1415 C CA . LEU A 1 176 ? -1.896 9.535 -18.782 1.00 81.56 176 LEU A CA 1
ATOM 1416 C C . LEU A 1 176 ? -1.150 9.631 -20.112 1.00 81.56 176 LEU A C 1
ATOM 1418 O O . LEU A 1 176 ? -1.014 8.642 -20.831 1.00 81.56 176 LEU A O 1
ATOM 1422 N N . HIS A 1 177 ? -0.631 10.814 -20.424 1.00 73.69 177 HIS A N 1
ATOM 1423 C CA . HIS A 1 177 ? 0.232 11.002 -21.585 1.00 73.69 177 HIS A CA 1
ATOM 1424 C C . HIS A 1 177 ? 1.588 10.320 -21.364 1.00 73.69 177 HIS A C 1
ATOM 1426 O O . HIS A 1 177 ? 2.408 10.792 -20.577 1.00 73.69 177 HIS A O 1
ATOM 1432 N N . LEU A 1 178 ? 1.832 9.215 -22.067 1.00 74.38 178 LEU A N 1
ATOM 1433 C CA . LEU A 1 178 ? 3.082 8.459 -22.017 1.00 74.38 178 LEU A CA 1
ATOM 1434 C C . LEU A 1 178 ? 3.888 8.756 -23.285 1.00 74.38 178 LEU A C 1
ATOM 1436 O O . LEU A 1 178 ? 3.526 8.299 -24.362 1.00 74.38 178 LEU A O 1
ATOM 1440 N N . PHE A 1 179 ? 4.974 9.526 -23.182 1.00 58.91 179 PHE A N 1
ATOM 1441 C CA . PHE A 1 179 ? 5.761 9.908 -24.358 1.00 58.91 179 PHE A CA 1
ATOM 1442 C C . PHE A 1 179 ? 7.223 9.466 -24.236 1.00 58.91 179 PHE A C 1
ATOM 1444 O O . PHE A 1 179 ? 7.971 9.993 -23.411 1.00 58.91 179 PHE A O 1
ATOM 1451 N N . LEU A 1 180 ? 7.639 8.537 -25.104 1.00 59.38 180 LEU A N 1
ATOM 1452 C CA . LEU A 1 180 ? 9.043 8.262 -25.421 1.00 59.38 180 LEU A CA 1
ATOM 1453 C C . LEU A 1 180 ? 9.284 8.622 -26.889 1.00 59.38 180 LEU A C 1
ATOM 1455 O O . LEU A 1 180 ? 8.626 8.099 -27.788 1.00 59.38 180 LEU A O 1
ATOM 1459 N N . ALA A 1 181 ? 10.212 9.547 -27.123 1.00 47.88 181 ALA A N 1
ATOM 1460 C CA . ALA A 1 181 ? 10.478 10.131 -28.431 1.00 47.88 181 ALA A CA 1
ATOM 1461 C C . ALA A 1 181 ? 11.303 9.192 -29.331 1.00 47.88 181 ALA A C 1
ATOM 1463 O O . ALA A 1 181 ? 12.483 9.448 -29.527 1.00 47.88 181 ALA A O 1
ATOM 1464 N N . SER A 1 182 ? 10.692 8.136 -29.870 1.00 43.44 182 SER A N 1
ATOM 1465 C CA . SER A 1 182 ? 11.108 7.526 -31.149 1.00 43.44 182 SER A CA 1
ATOM 1466 C C . SER A 1 182 ? 10.141 6.442 -31.633 1.00 43.44 182 SER A C 1
ATOM 1468 O O . SER A 1 182 ? 9.864 6.437 -32.825 1.00 43.44 182 SER A O 1
ATOM 1470 N N . ASP A 1 183 ? 9.531 5.645 -30.744 1.00 46.12 183 ASP A N 1
ATOM 1471 C CA . ASP A 1 183 ? 8.651 4.528 -31.160 1.00 46.12 183 ASP A CA 1
ATOM 1472 C C . ASP A 1 183 ? 7.322 4.380 -30.393 1.00 46.12 183 ASP A C 1
ATOM 1474 O O . ASP A 1 183 ? 6.569 3.456 -30.679 1.00 46.12 183 ASP A O 1
ATOM 1478 N N . GLY A 1 184 ? 6.977 5.299 -29.481 1.00 55.50 184 GLY A N 1
ATOM 1479 C CA . GLY A 1 184 ? 5.730 5.225 -28.707 1.00 55.50 184 GLY A CA 1
ATOM 1480 C C . GLY A 1 184 ? 5.740 4.035 -27.746 1.00 55.50 184 GLY A C 1
ATOM 1481 O O . GLY A 1 184 ? 5.639 2.877 -28.141 1.00 55.50 184 GLY A O 1
ATOM 1482 N N . LEU A 1 185 ? 5.889 4.290 -26.446 1.00 64.81 185 LEU A N 1
ATOM 1483 C CA . LEU A 1 185 ? 5.801 3.192 -25.494 1.00 64.81 185 LEU A CA 1
ATOM 1484 C C . LEU A 1 185 ? 4.345 2.728 -25.365 1.00 64.81 185 LEU A C 1
ATOM 1486 O O . LEU A 1 185 ? 3.544 3.381 -24.698 1.00 64.81 185 LEU A O 1
ATOM 1490 N N . GLU A 1 186 ? 4.019 1.577 -25.949 1.00 64.44 186 GLU A N 1
ATOM 1491 C CA . GLU A 1 186 ? 2.706 0.951 -25.794 1.00 64.44 186 GLU A CA 1
ATOM 1492 C C . GLU A 1 186 ? 2.648 0.139 -24.487 1.00 64.44 186 GLU A C 1
ATOM 1494 O O . GLU A 1 186 ? 3.069 -1.017 -24.409 1.00 64.44 186 GLU A O 1
ATOM 1499 N N . LEU A 1 187 ? 2.112 0.745 -23.423 1.00 69.69 187 LEU A N 1
ATOM 1500 C CA . LEU A 1 187 ? 1.818 0.054 -22.161 1.00 69.69 187 LEU A CA 1
ATOM 1501 C C . LEU A 1 187 ? 0.436 -0.615 -22.206 1.00 69.69 187 LEU A C 1
ATOM 1503 O O . LEU A 1 187 ? -0.513 -0.168 -21.556 1.00 69.69 187 LEU A O 1
ATOM 1507 N N . GLY A 1 188 ? 0.359 -1.715 -22.959 1.00 65.12 188 GLY A N 1
ATOM 1508 C CA . GLY A 1 188 ? -0.834 -2.552 -23.115 1.00 65.12 188 GLY A CA 1
ATOM 1509 C C . GLY A 1 188 ? -1.662 -2.245 -24.366 1.00 65.12 188 GLY A C 1
ATOM 1510 O O . GLY A 1 188 ? -1.425 -1.261 -25.061 1.00 65.12 188 GLY A O 1
ATOM 1511 N N . GLU A 1 189 ? -2.623 -3.119 -24.675 1.00 62.38 189 GLU A N 1
ATOM 1512 C CA . GLU A 1 189 ? -3.485 -2.971 -25.856 1.00 62.38 189 GLU A CA 1
ATOM 1513 C C . GLU A 1 189 ? -4.509 -1.833 -25.699 1.00 62.38 189 GLU A C 1
ATOM 1515 O O . GLU A 1 189 ? -5.073 -1.610 -24.624 1.00 62.38 189 GLU A O 1
ATOM 1520 N N . TYR A 1 190 ? -4.782 -1.141 -26.806 1.00 65.12 190 TYR A N 1
ATOM 1521 C CA . TYR A 1 190 ? -5.824 -0.121 -26.906 1.00 65.12 190 TYR A CA 1
ATOM 1522 C C . TYR A 1 190 ? -7.175 -0.763 -27.242 1.00 65.12 190 TYR A C 1
ATOM 1524 O O . TYR A 1 190 ? -7.243 -1.667 -28.075 1.00 65.12 190 TYR A O 1
ATOM 1532 N N . ASP A 1 191 ? -8.259 -0.252 -26.652 1.00 65.38 191 ASP A N 1
ATOM 1533 C CA . ASP A 1 191 ? -9.615 -0.754 -26.921 1.00 65.38 191 ASP A CA 1
ATOM 1534 C C . ASP A 1 191 ? -10.068 -0.467 -28.368 1.00 65.38 191 ASP A C 1
ATOM 1536 O O . ASP A 1 191 ? -10.920 -1.175 -28.909 1.00 65.38 191 ASP A O 1
ATOM 1540 N N . SER A 1 192 ? -9.499 0.557 -29.017 1.00 67.00 192 SER A N 1
ATOM 1541 C CA . SER A 1 192 ? -9.800 0.903 -30.405 1.00 67.00 192 SER A CA 1
ATOM 1542 C C . SER A 1 192 ? -8.607 1.483 -31.175 1.00 67.00 192 SER A C 1
ATOM 1544 O O . SER A 1 192 ? -7.668 2.052 -30.615 1.00 67.00 192 SER A O 1
ATOM 1546 N N . ASP A 1 193 ? -8.677 1.408 -32.508 1.00 64.88 193 ASP A N 1
ATOM 1547 C CA . ASP A 1 193 ? -7.728 2.080 -33.406 1.00 64.88 193 ASP A CA 1
ATOM 1548 C C . ASP A 1 193 ? -7.739 3.611 -33.252 1.00 64.88 193 ASP A C 1
ATOM 1550 O O . ASP A 1 193 ? -6.755 4.267 -33.597 1.00 64.88 193 ASP A O 1
ATOM 1554 N N . GLU A 1 194 ? -8.842 4.200 -32.777 1.00 62.47 194 GLU A N 1
ATOM 1555 C CA . GLU A 1 194 ? -8.902 5.633 -32.473 1.00 62.47 194 GLU A CA 1
ATOM 1556 C C . GLU A 1 194 ? -8.149 5.966 -31.185 1.00 62.47 194 GLU A C 1
ATOM 1558 O O . GLU A 1 194 ? -7.400 6.944 -31.178 1.00 62.47 194 GLU A O 1
ATOM 1563 N N . ASP A 1 195 ? -8.269 5.133 -30.147 1.00 63.22 195 ASP A N 1
ATOM 1564 C CA . ASP A 1 195 ? -7.499 5.281 -28.905 1.00 63.22 195 ASP A CA 1
ATOM 1565 C C . ASP A 1 195 ? -5.998 5.160 -29.173 1.00 63.22 195 ASP A C 1
ATOM 1567 O O . ASP A 1 195 ? -5.211 5.959 -28.666 1.00 63.22 195 ASP A O 1
ATOM 1571 N N . ARG A 1 196 ? -5.608 4.215 -30.038 1.00 63.06 196 ARG A N 1
ATOM 1572 C CA . ARG A 1 196 ? -4.216 4.044 -30.470 1.00 63.06 196 ARG A CA 1
ATOM 1573 C C . ARG A 1 196 ? -3.687 5.260 -31.231 1.00 63.06 196 ARG A C 1
ATOM 1575 O O . ARG A 1 196 ? -2.559 5.678 -31.023 1.00 63.06 196 ARG A O 1
ATOM 1582 N N . LYS A 1 197 ? -4.498 5.864 -32.107 1.00 57.09 197 LYS A N 1
ATOM 1583 C CA . LYS A 1 197 ? -4.098 7.051 -32.893 1.00 57.09 197 LYS A CA 1
ATOM 1584 C C . LYS A 1 197 ? -4.021 8.339 -32.075 1.00 57.09 197 LYS A C 1
ATOM 1586 O O . LYS A 1 197 ? -3.459 9.315 -32.569 1.00 57.09 197 LYS A O 1
ATOM 1591 N N . ARG A 1 198 ? -4.640 8.380 -30.894 1.00 53.94 198 ARG A N 1
ATOM 1592 C CA . ARG A 1 198 ? -4.720 9.580 -30.050 1.00 53.94 198 ARG A CA 1
ATOM 1593 C C . ARG A 1 198 ? -3.723 9.599 -28.893 1.00 53.94 198 ARG A C 1
ATOM 1595 O O . ARG A 1 198 ? -3.740 10.597 -28.182 1.00 53.94 198 ARG A O 1
ATOM 1602 N N . ASP A 1 199 ? -2.901 8.560 -28.713 1.00 58.69 199 ASP A N 1
ATOM 1603 C CA . ASP A 1 199 ? -2.227 8.286 -27.434 1.00 58.69 199 ASP A CA 1
ATOM 1604 C C . ASP A 1 199 ? -3.261 8.326 -26.302 1.00 58.69 199 ASP A C 1
ATOM 1606 O O . ASP A 1 199 ? -3.279 9.279 -25.538 1.00 58.69 199 ASP A O 1
ATOM 1610 N N . TRP A 1 200 ? -4.202 7.365 -26.295 1.00 59.88 200 TRP A N 1
ATOM 1611 C CA . TRP A 1 200 ? -5.308 7.217 -25.331 1.00 59.88 200 TRP A CA 1
ATOM 1612 C C . TRP A 1 200 ? -5.495 8.406 -24.372 1.00 59.88 200 TRP A C 1
ATOM 1614 O O . TRP A 1 200 ? -4.939 8.442 -23.276 1.00 59.88 200 TRP A O 1
ATOM 1624 N N . GLN A 1 201 ? -6.300 9.372 -24.806 1.00 62.47 201 GLN A N 1
ATOM 1625 C CA . GLN A 1 201 ? -6.630 10.551 -24.016 1.00 62.47 201 GLN A CA 1
ATOM 1626 C C . GLN A 1 201 ? -7.884 10.224 -23.227 1.00 62.47 201 GLN A C 1
ATOM 1628 O O . GLN A 1 201 ? -8.999 10.390 -23.729 1.00 62.47 201 GLN A O 1
ATOM 1633 N N . GLY A 1 202 ? -7.699 9.644 -22.040 1.00 68.44 202 GLY A N 1
ATOM 1634 C CA . GLY A 1 202 ? -8.801 9.381 -21.121 1.00 68.44 202 GLY A CA 1
ATOM 1635 C C . GLY A 1 202 ? -9.703 10.614 -20.965 1.00 68.44 202 GLY A C 1
ATOM 1636 O O . GLY A 1 202 ? -9.268 11.755 -21.090 1.00 68.44 202 GLY A O 1
ATOM 1637 N N . GLU A 1 203 ? -10.992 10.416 -20.701 1.00 82.25 203 GLU A N 1
ATOM 1638 C CA . GLU A 1 203 ? -11.933 11.542 -20.597 1.00 82.25 203 GLU A CA 1
ATOM 1639 C C . GLU A 1 203 ? -11.722 12.370 -19.318 1.00 82.25 203 GLU A C 1
ATOM 1641 O O . GLU A 1 203 ? -12.199 13.504 -19.206 1.00 82.25 203 GLU A O 1
ATOM 1646 N N . ARG A 1 204 ? -11.008 11.809 -18.335 1.00 89.38 204 ARG A N 1
ATOM 1647 C CA . ARG A 1 204 ? -10.733 12.447 -17.049 1.00 89.38 204 ARG A CA 1
ATOM 1648 C C . ARG A 1 204 ? -9.325 13.012 -17.040 1.00 89.38 204 ARG A C 1
ATOM 1650 O O . ARG A 1 204 ? -8.349 12.296 -17.232 1.00 89.38 204 ARG A O 1
ATOM 1657 N N . LYS A 1 205 ? -9.206 14.294 -16.706 1.00 88.12 205 LYS A N 1
ATOM 1658 C CA . LYS A 1 205 ? -7.904 14.896 -16.424 1.00 88.12 205 LYS A CA 1
ATOM 1659 C C . LYS A 1 205 ? -7.323 14.294 -15.143 1.00 88.12 205 LYS A C 1
ATOM 1661 O O . LYS A 1 205 ? -8.004 14.260 -14.118 1.00 88.12 205 LYS A O 1
ATOM 1666 N N . LEU A 1 206 ? -6.066 13.871 -15.200 1.00 88.81 206 LEU A N 1
ATOM 1667 C CA . LEU A 1 206 ? -5.315 13.437 -14.029 1.00 88.81 206 LEU A CA 1
ATOM 1668 C C . LEU A 1 206 ? -4.666 14.640 -13.330 1.00 88.81 206 LEU A C 1
ATOM 1670 O O . LEU A 1 206 ? -3.971 15.436 -13.968 1.00 88.81 206 LEU A O 1
ATOM 1674 N N . ASP A 1 207 ? -4.865 14.755 -12.019 1.00 91.81 207 ASP A N 1
ATOM 1675 C CA . ASP A 1 207 ? -3.962 15.523 -11.162 1.00 91.81 207 ASP A CA 1
ATOM 1676 C C . ASP A 1 207 ? -2.815 14.596 -10.747 1.00 91.81 207 ASP A C 1
ATOM 1678 O O . ASP A 1 207 ? -3.027 13.605 -10.044 1.00 91.81 207 ASP A O 1
ATOM 1682 N N . TRP A 1 208 ? -1.615 14.869 -11.259 1.00 91.88 208 TRP A N 1
ATOM 1683 C CA . TRP A 1 208 ? -0.479 13.972 -11.079 1.00 91.88 208 TRP A CA 1
ATOM 1684 C C . TRP A 1 208 ? -0.003 13.915 -9.631 1.00 91.88 208 TRP A C 1
ATOM 1686 O O . TRP A 1 208 ? 0.308 12.828 -9.151 1.00 91.88 208 TRP A O 1
ATOM 1696 N N . GLU A 1 209 ? 0.042 15.053 -8.933 1.00 90.31 209 GLU A N 1
ATOM 1697 C CA . GLU A 1 209 ? 0.507 15.101 -7.544 1.00 90.31 209 GLU A CA 1
ATOM 1698 C C . GLU A 1 209 ? -0.466 14.340 -6.648 1.00 90.31 209 GLU A C 1
ATOM 1700 O O . GLU A 1 209 ? -0.048 13.524 -5.826 1.00 90.31 209 GLU A O 1
ATOM 1705 N N . GLU A 1 210 ? -1.767 14.535 -6.862 1.00 91.06 210 GLU A N 1
ATOM 1706 C CA . GLU A 1 210 ? -2.799 13.827 -6.113 1.00 91.06 210 GLU A CA 1
ATOM 1707 C C . GLU A 1 210 ? -2.766 12.315 -6.382 1.00 91.06 210 GLU A C 1
ATOM 1709 O O . GLU A 1 210 ? -2.802 11.511 -5.448 1.00 91.06 210 GLU A O 1
ATOM 1714 N N . ALA A 1 211 ? -2.652 11.907 -7.649 1.00 92.31 211 ALA A N 1
ATOM 1715 C CA . ALA A 1 211 ? -2.588 10.498 -8.027 1.00 92.31 211 ALA A CA 1
ATOM 1716 C C . ALA A 1 211 ? -1.302 9.822 -7.537 1.00 92.31 211 ALA A C 1
ATOM 1718 O O . ALA A 1 211 ? -1.358 8.713 -7.006 1.00 92.31 211 ALA A O 1
ATOM 1719 N N . HIS A 1 212 ? -0.148 10.485 -7.661 1.00 92.50 212 HIS A N 1
ATOM 1720 C CA . HIS A 1 212 ? 1.122 9.993 -7.124 1.00 92.50 212 HIS A CA 1
ATOM 1721 C C . HIS A 1 212 ? 1.033 9.808 -5.616 1.00 92.50 212 HIS A C 1
ATOM 1723 O O . HIS A 1 212 ? 1.326 8.720 -5.122 1.00 92.50 212 HIS A O 1
ATOM 1729 N N . MET A 1 213 ? 0.533 10.812 -4.894 1.00 89.31 213 MET A N 1
ATOM 1730 C CA . MET A 1 213 ? 0.368 10.747 -3.446 1.00 89.31 213 MET A CA 1
ATOM 1731 C C . MET A 1 213 ? -0.593 9.621 -3.043 1.00 89.31 213 MET A C 1
ATOM 1733 O O . MET A 1 213 ? -0.308 8.861 -2.108 1.00 89.31 213 MET A O 1
ATOM 1737 N N . ALA A 1 214 ? -1.698 9.449 -3.774 1.00 90.38 214 ALA A N 1
ATOM 1738 C CA . ALA A 1 214 ? -2.653 8.368 -3.567 1.00 90.38 214 ALA A CA 1
ATOM 1739 C C . ALA A 1 214 ? -2.031 6.985 -3.832 1.00 90.38 214 ALA A C 1
ATOM 1741 O O . ALA A 1 214 ? -2.117 6.103 -2.984 1.00 90.38 214 ALA A O 1
ATOM 1742 N N . VAL A 1 215 ? -1.324 6.765 -4.936 1.00 92.12 215 VAL A N 1
ATOM 1743 C CA . VAL A 1 215 ? -0.684 5.461 -5.189 1.00 92.12 215 VAL A CA 1
ATOM 1744 C C . VAL A 1 215 ? 0.436 5.191 -4.176 1.00 92.12 215 VAL A C 1
ATOM 1746 O O . VAL A 1 215 ? 0.506 4.105 -3.597 1.00 92.12 215 VAL A O 1
ATOM 1749 N N . ALA A 1 216 ? 1.265 6.196 -3.887 1.00 90.25 216 ALA A N 1
ATOM 1750 C CA . ALA A 1 216 ? 2.385 6.089 -2.961 1.00 90.25 216 ALA A CA 1
ATOM 1751 C C . ALA A 1 216 ? 1.949 5.761 -1.532 1.00 90.25 216 ALA A C 1
ATOM 1753 O O . ALA A 1 216 ? 2.527 4.888 -0.885 1.00 90.25 216 ALA A O 1
ATOM 1754 N N . GLY A 1 217 ? 0.902 6.414 -1.031 1.00 87.81 217 GLY A N 1
ATOM 1755 C CA . GLY A 1 217 ? 0.402 6.052 0.290 1.00 87.81 217 GLY A CA 1
ATOM 1756 C C . GLY A 1 217 ? -0.330 4.707 0.307 1.00 87.81 217 GLY A C 1
ATOM 1757 O O . GLY A 1 217 ? -0.265 4.041 1.325 1.00 87.81 217 GLY A O 1
ATOM 1758 N N . MET A 1 218 ? -0.941 4.226 -0.789 1.00 89.62 218 MET A N 1
ATOM 1759 C CA . MET A 1 218 ? -1.561 2.890 -0.785 1.00 89.62 218 MET A CA 1
ATOM 1760 C C . MET A 1 218 ? -0.483 1.817 -0.606 1.00 89.62 218 MET A C 1
ATOM 1762 O O . MET A 1 218 ? -0.669 0.868 0.148 1.00 89.62 218 MET A O 1
ATOM 1766 N N . LEU A 1 219 ? 0.698 2.019 -1.198 1.00 88.19 219 LEU A N 1
ATOM 1767 C CA . LEU A 1 219 ? 1.868 1.177 -0.934 1.00 88.19 219 LEU A CA 1
ATOM 1768 C C . LEU A 1 219 ? 2.343 1.248 0.521 1.00 88.19 219 LEU A C 1
ATOM 1770 O O . LEU A 1 219 ? 2.810 0.246 1.060 1.00 88.19 219 LEU A O 1
ATOM 1774 N N . ARG A 1 220 ? 2.239 2.421 1.152 1.00 83.81 220 ARG A N 1
ATOM 1775 C CA . ARG A 1 220 ? 2.710 2.638 2.521 1.00 83.81 220 ARG A CA 1
ATOM 1776 C C . ARG A 1 220 ? 1.745 2.115 3.587 1.00 83.81 220 ARG A C 1
ATOM 1778 O O . ARG A 1 220 ? 2.208 1.545 4.566 1.00 83.81 220 ARG A O 1
ATOM 1785 N N . PHE A 1 221 ? 0.442 2.303 3.388 1.00 76.12 221 PHE A N 1
ATOM 1786 C CA . PHE A 1 221 ? -0.613 2.062 4.380 1.00 76.12 221 PHE A CA 1
ATOM 1787 C C . PHE A 1 221 ? -1.420 0.779 4.119 1.00 76.12 221 PHE A C 1
ATOM 1789 O O . PHE A 1 221 ? -2.129 0.315 5.003 1.00 76.12 221 PHE A O 1
ATOM 1796 N N . GLY A 1 222 ? -1.334 0.186 2.922 1.00 69.94 222 GLY A N 1
ATOM 1797 C CA . GLY A 1 222 ? -2.098 -1.019 2.556 1.00 69.94 222 GLY A CA 1
ATOM 1798 C C . GLY A 1 222 ? -1.469 -2.350 2.986 1.00 69.94 222 GLY A C 1
ATOM 1799 O O . GLY A 1 222 ? -1.971 -3.419 2.648 1.00 69.94 222 GLY A O 1
ATOM 1800 N N . GLY A 1 223 ? -0.331 -2.312 3.687 1.00 64.75 223 GLY A N 1
ATOM 1801 C CA . GLY A 1 223 ? 0.295 -3.466 4.347 1.00 64.75 223 GLY A CA 1
ATOM 1802 C C . GLY A 1 223 ? 0.955 -4.533 3.457 1.00 64.75 223 GLY A C 1
ATOM 1803 O O . GLY A 1 223 ? 1.762 -5.300 3.972 1.00 64.75 223 GLY A O 1
ATOM 1804 N N . LEU A 1 224 ? 0.665 -4.606 2.148 1.00 62.53 224 LEU A N 1
ATOM 1805 C CA . LEU A 1 224 ? 1.015 -5.787 1.327 1.00 62.53 224 LEU A CA 1
ATOM 1806 C C . LEU A 1 224 ? 1.657 -5.510 -0.055 1.00 62.53 224 LEU A C 1
ATOM 1808 O O . LEU A 1 224 ? 1.818 -6.435 -0.856 1.00 62.53 224 LEU A O 1
ATOM 1812 N N . GLU A 1 225 ? 2.119 -4.279 -0.321 1.00 79.62 225 GLU A N 1
ATOM 1813 C CA . GLU A 1 225 ? 2.937 -3.919 -1.505 1.00 79.62 225 GLU A CA 1
ATOM 1814 C C . GLU A 1 225 ? 2.407 -4.512 -2.830 1.00 79.62 225 GLU A C 1
ATOM 1816 O O . GLU A 1 225 ? 3.071 -5.329 -3.486 1.00 79.62 225 GLU A O 1
ATOM 1821 N N . GLY A 1 226 ? 1.177 -4.138 -3.199 1.00 86.75 226 GLY A N 1
ATOM 1822 C CA . GLY A 1 226 ? 0.488 -4.654 -4.385 1.00 86.75 226 GLY A CA 1
ATOM 1823 C C . GLY A 1 226 ? 1.210 -4.310 -5.693 1.00 86.75 226 GLY A C 1
ATOM 1824 O O . GLY A 1 226 ? 1.533 -3.152 -5.952 1.00 86.75 226 GLY A O 1
ATOM 1825 N N . ALA A 1 227 ? 1.431 -5.313 -6.550 1.00 92.88 227 ALA A N 1
ATOM 1826 C CA . ALA A 1 227 ? 2.197 -5.165 -7.793 1.00 92.88 227 ALA A CA 1
ATOM 1827 C C . ALA A 1 227 ? 1.623 -4.103 -8.756 1.00 92.88 227 ALA A C 1
ATOM 1829 O O . ALA A 1 227 ? 2.378 -3.402 -9.426 1.00 92.88 227 ALA A O 1
ATOM 1830 N N . GLU A 1 228 ? 0.295 -3.959 -8.810 1.00 93.44 228 GLU A N 1
ATOM 1831 C CA . GLU A 1 228 ? -0.398 -2.966 -9.651 1.00 93.44 228 GLU A CA 1
ATOM 1832 C C . GLU A 1 228 ? -0.097 -1.521 -9.229 1.00 93.44 228 GLU A C 1
ATOM 1834 O O . GLU A 1 228 ? -0.006 -0.628 -10.070 1.00 93.44 228 GLU A O 1
ATOM 1839 N N . LEU A 1 229 ? 0.115 -1.279 -7.933 1.00 94.06 229 LEU A N 1
ATOM 1840 C CA . LEU A 1 229 ? 0.461 0.054 -7.443 1.00 94.06 229 LEU A CA 1
ATOM 1841 C C . LEU A 1 229 ? 1.851 0.468 -7.946 1.00 94.06 229 LEU A C 1
ATOM 1843 O O . LEU A 1 229 ? 2.049 1.614 -8.340 1.00 94.06 229 LEU A O 1
ATOM 1847 N N . TYR A 1 230 ? 2.796 -0.473 -8.029 1.00 95.56 230 TYR A N 1
ATOM 1848 C CA . TYR A 1 230 ? 4.105 -0.217 -8.636 1.00 95.56 230 TYR A CA 1
ATOM 1849 C C . TYR A 1 230 ? 4.034 0.009 -10.140 1.00 95.56 230 TYR A C 1
ATOM 1851 O O . TYR A 1 230 ? 4.706 0.907 -10.643 1.00 95.56 230 TYR A O 1
ATOM 1859 N N . ARG A 1 231 ? 3.197 -0.751 -10.857 1.00 94.00 231 ARG A N 1
ATOM 1860 C CA . ARG A 1 231 ? 2.924 -0.465 -12.270 1.00 94.00 231 ARG A CA 1
ATOM 1861 C C . ARG A 1 231 ? 2.423 0.969 -12.431 1.00 94.00 231 ARG A C 1
ATOM 1863 O O . ARG A 1 231 ? 2.942 1.705 -13.264 1.00 94.00 231 ARG A O 1
ATOM 1870 N N . SER A 1 232 ? 1.436 1.352 -11.628 1.00 94.25 232 SER A N 1
ATOM 1871 C CA . SER A 1 232 ? 0.805 2.668 -11.706 1.00 94.25 232 SER A CA 1
ATOM 1872 C C . SER A 1 232 ? 1.779 3.794 -11.361 1.00 94.25 232 SER A C 1
ATOM 1874 O O . SER A 1 232 ? 1.806 4.802 -12.060 1.00 94.25 232 SER A O 1
ATOM 1876 N N . LEU A 1 233 ? 2.653 3.608 -10.362 1.00 94.75 233 LEU A N 1
ATOM 1877 C CA . LEU A 1 233 ? 3.771 4.529 -10.125 1.00 94.75 233 LEU A CA 1
ATOM 1878 C C . LEU A 1 233 ? 4.693 4.631 -11.341 1.00 94.75 233 LEU A C 1
ATOM 1880 O O . LEU A 1 233 ? 5.106 5.731 -11.695 1.00 94.75 233 LEU A O 1
ATOM 1884 N N . GLY A 1 234 ? 5.008 3.509 -11.991 1.00 93.75 234 GLY A N 1
ATOM 1885 C CA . GLY A 1 234 ? 5.836 3.507 -13.193 1.00 93.75 234 GLY A CA 1
ATOM 1886 C C . GLY A 1 234 ? 5.228 4.326 -14.332 1.00 93.75 234 GLY A C 1
ATOM 1887 O O . GLY A 1 234 ? 5.925 5.138 -14.936 1.00 93.75 234 GLY A O 1
ATOM 1888 N N . GLU A 1 235 ? 3.922 4.183 -14.569 1.00 92.56 235 GLU A N 1
ATOM 1889 C CA . GLU A 1 235 ? 3.178 4.981 -15.553 1.00 92.56 235 GLU A CA 1
ATOM 1890 C C . GLU A 1 235 ? 3.142 6.473 -15.183 1.00 92.56 235 GLU A C 1
ATOM 1892 O O . GLU A 1 235 ? 3.389 7.322 -16.040 1.00 92.56 235 GLU A O 1
ATOM 1897 N N . LEU A 1 236 ? 2.925 6.806 -13.907 1.00 93.31 236 LEU A N 1
ATOM 1898 C CA . LEU A 1 236 ? 2.979 8.187 -13.418 1.00 93.31 236 LEU A CA 1
ATOM 1899 C C . LEU A 1 236 ? 4.367 8.808 -13.619 1.00 93.31 236 LEU A C 1
ATOM 1901 O O . LEU A 1 236 ? 4.482 9.919 -14.131 1.00 93.31 236 LEU A O 1
ATOM 1905 N N . TYR A 1 237 ? 5.440 8.111 -13.247 1.00 93.19 237 TYR A N 1
ATOM 1906 C CA . TYR A 1 237 ? 6.801 8.611 -13.451 1.00 93.19 237 TYR A CA 1
ATOM 1907 C C . TYR A 1 237 ? 7.116 8.804 -14.931 1.00 93.19 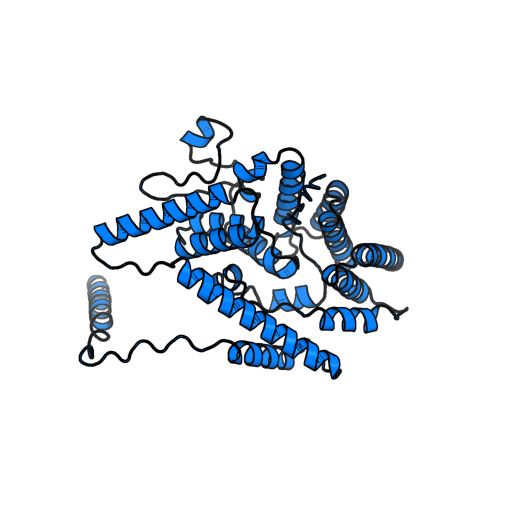237 TYR A C 1
ATOM 1909 O O . TYR A 1 237 ? 7.710 9.814 -15.316 1.00 93.19 237 TYR A O 1
ATOM 1917 N N . LEU A 1 238 ? 6.683 7.866 -15.770 1.00 88.00 238 LEU A N 1
ATOM 1918 C CA . LEU A 1 238 ? 6.878 7.950 -17.206 1.00 88.00 238 LEU A CA 1
ATOM 1919 C C . LEU A 1 238 ? 6.140 9.144 -17.823 1.00 88.00 238 LEU A C 1
ATOM 1921 O O . LEU A 1 238 ? 6.703 9.806 -18.694 1.00 88.00 238 LEU A O 1
ATOM 1925 N N . SER A 1 239 ? 4.942 9.479 -17.334 1.00 86.94 239 SER A N 1
ATOM 1926 C CA . SER A 1 239 ? 4.179 10.631 -17.832 1.00 86.94 239 SER A CA 1
ATOM 1927 C C . SER A 1 239 ? 4.883 11.979 -17.604 1.00 86.94 239 SER A C 1
ATOM 1929 O O . SER A 1 239 ? 4.569 12.964 -18.267 1.00 86.94 239 SER A O 1
ATOM 1931 N N . HIS A 1 240 ? 5.860 12.022 -16.691 1.00 87.62 240 HIS A N 1
ATOM 1932 C CA . HIS A 1 240 ? 6.730 13.173 -16.418 1.00 87.62 240 HIS A CA 1
ATOM 1933 C C . HIS A 1 240 ? 8.182 12.947 -16.872 1.00 87.62 240 HIS A C 1
ATOM 1935 O O . HIS A 1 240 ? 9.084 13.685 -16.482 1.00 87.62 240 HIS A O 1
ATOM 1941 N N . GLN A 1 241 ? 8.423 11.930 -17.708 1.00 85.25 241 GLN A N 1
ATOM 1942 C CA . GLN A 1 241 ? 9.741 11.566 -18.241 1.00 85.25 241 GLN A CA 1
ATOM 1943 C C . GLN A 1 241 ? 10.781 11.210 -17.164 1.00 85.25 241 GLN A C 1
ATOM 1945 O O . GLN A 1 241 ? 11.991 11.262 -17.398 1.00 85.25 241 GLN A O 1
ATOM 1950 N N . HIS A 1 242 ? 10.342 10.771 -15.982 1.00 89.88 242 HIS A N 1
ATOM 1951 C CA . HIS A 1 242 ? 11.216 10.209 -14.954 1.00 89.88 242 HIS A CA 1
ATOM 1952 C C . HIS A 1 242 ? 11.575 8.752 -15.281 1.00 89.88 242 HIS A C 1
ATOM 1954 O O . HIS A 1 242 ? 11.222 7.823 -14.555 1.00 89.88 242 HIS A O 1
ATOM 1960 N N . LEU A 1 243 ? 12.299 8.550 -16.385 1.00 88.62 243 LEU A N 1
ATOM 1961 C CA . LEU A 1 243 ? 12.551 7.233 -16.985 1.00 88.62 243 LEU A CA 1
ATOM 1962 C C . LEU A 1 243 ? 13.222 6.242 -16.034 1.00 88.62 243 LEU A C 1
ATOM 1964 O O . LEU A 1 243 ? 12.841 5.076 -15.994 1.00 88.62 243 LEU A O 1
ATOM 1968 N N . ASN A 1 244 ? 14.179 6.708 -15.226 1.00 90.94 244 ASN A N 1
ATOM 1969 C CA . ASN A 1 244 ? 14.844 5.857 -14.242 1.00 90.94 244 ASN A CA 1
ATOM 1970 C C . ASN A 1 244 ? 13.830 5.342 -13.214 1.00 90.94 244 ASN A C 1
ATOM 1972 O O . ASN A 1 244 ? 13.717 4.136 -13.023 1.00 90.94 244 ASN A O 1
ATOM 1976 N N . LEU A 1 245 ? 13.057 6.235 -12.584 1.00 92.88 245 LEU A N 1
ATOM 1977 C CA . LEU A 1 245 ? 12.052 5.849 -11.586 1.00 92.88 245 LEU A CA 1
ATOM 1978 C C . LEU A 1 245 ? 10.967 4.950 -12.186 1.00 92.88 245 LEU A C 1
ATOM 1980 O O . LEU A 1 245 ? 10.569 3.981 -11.543 1.00 92.88 245 LEU A O 1
ATOM 1984 N N . ALA A 1 246 ? 10.540 5.220 -13.423 1.00 93.50 246 ALA A N 1
ATOM 1985 C CA . ALA A 1 246 ? 9.607 4.365 -14.146 1.00 93.50 246 ALA A CA 1
ATOM 1986 C C . ALA A 1 246 ? 10.168 2.948 -14.342 1.00 93.50 246 ALA A C 1
ATOM 1988 O O . ALA A 1 246 ? 9.511 1.969 -13.992 1.00 93.50 246 ALA A O 1
ATOM 1989 N N . TRP A 1 247 ? 11.415 2.835 -14.812 1.00 95.06 247 TRP A N 1
ATOM 1990 C CA . TRP A 1 247 ? 12.098 1.554 -14.992 1.00 95.06 247 TRP A CA 1
ATOM 1991 C C . TRP A 1 247 ? 12.215 0.775 -13.676 1.00 95.06 247 TRP A C 1
ATOM 1993 O O . TRP A 1 247 ? 11.917 -0.421 -13.644 1.00 95.06 247 TRP A O 1
ATOM 2003 N N . TRP A 1 248 ? 12.574 1.446 -12.575 1.00 96.81 248 TRP A N 1
ATOM 2004 C CA . TRP A 1 248 ? 12.631 0.833 -11.245 1.00 96.81 248 TRP A CA 1
ATOM 2005 C C . TRP A 1 248 ? 11.250 0.364 -10.766 1.00 96.81 248 TRP A C 1
ATOM 2007 O O . TRP A 1 248 ? 11.126 -0.745 -10.246 1.00 96.81 248 TRP A O 1
ATOM 2017 N N . ALA A 1 249 ? 10.206 1.172 -10.961 1.00 96.25 249 ALA A N 1
ATOM 2018 C CA . ALA A 1 249 ? 8.845 0.852 -10.538 1.00 96.25 249 ALA A CA 1
ATOM 2019 C C . ALA A 1 249 ? 8.258 -0.326 -11.333 1.00 96.25 249 ALA A C 1
ATOM 2021 O O . ALA A 1 249 ? 7.669 -1.230 -10.741 1.00 96.25 249 ALA A O 1
ATOM 2022 N N . PHE A 1 250 ? 8.498 -0.395 -12.646 1.00 95.81 250 PHE A N 1
ATOM 2023 C CA . PHE A 1 250 ? 8.139 -1.566 -13.451 1.00 95.81 250 PHE A CA 1
ATOM 2024 C C . PHE A 1 250 ? 8.905 -2.816 -13.014 1.00 95.81 250 PHE A C 1
ATOM 2026 O O . PHE A 1 250 ? 8.294 -3.873 -12.848 1.00 95.81 250 PHE A O 1
ATOM 2033 N N . GLY A 1 251 ? 10.207 -2.692 -12.735 1.00 96.62 251 GLY A N 1
ATOM 2034 C CA . GLY A 1 251 ? 11.009 -3.776 -12.163 1.00 96.62 251 GLY A CA 1
ATOM 2035 C C . GLY A 1 251 ? 10.419 -4.291 -10.849 1.00 96.62 251 GLY A C 1
ATOM 2036 O O . GLY A 1 251 ? 10.269 -5.502 -10.666 1.00 96.62 251 GLY A O 1
ATOM 2037 N N . ARG A 1 252 ? 9.977 -3.375 -9.980 1.00 96.25 252 ARG A N 1
ATOM 2038 C CA . ARG A 1 252 ? 9.326 -3.708 -8.711 1.00 96.25 252 ARG A CA 1
ATOM 2039 C C . ARG A 1 252 ? 7.986 -4.403 -8.913 1.00 96.25 252 ARG A C 1
ATOM 2041 O O . ARG A 1 252 ? 7.735 -5.418 -8.270 1.00 96.25 252 ARG A O 1
ATOM 2048 N N . ALA A 1 253 ? 7.155 -3.932 -9.838 1.00 96.06 253 ALA A N 1
ATOM 2049 C CA . ALA A 1 253 ? 5.906 -4.602 -10.194 1.00 96.06 253 ALA A CA 1
ATOM 2050 C C . ALA A 1 253 ? 6.150 -6.044 -10.686 1.00 96.06 253 ALA A C 1
ATOM 2052 O O . ALA A 1 253 ? 5.465 -6.971 -10.250 1.00 96.06 253 ALA A O 1
ATOM 2053 N N . ILE A 1 254 ? 7.161 -6.252 -11.539 1.00 96.12 254 ILE A N 1
ATOM 2054 C CA . ILE A 1 254 ? 7.557 -7.578 -12.039 1.00 96.12 254 ILE A CA 1
ATOM 2055 C C . ILE A 1 254 ? 8.057 -8.473 -10.897 1.00 96.12 254 ILE A C 1
ATOM 2057 O O . ILE A 1 254 ? 7.631 -9.623 -10.803 1.00 96.12 254 ILE A O 1
ATOM 2061 N N . GLU A 1 255 ? 8.919 -7.962 -10.012 1.00 95.38 255 GLU A N 1
ATOM 2062 C CA . GLU A 1 255 ? 9.421 -8.690 -8.833 1.00 95.38 255 GLU A CA 1
ATOM 2063 C C . GLU A 1 255 ? 8.274 -9.127 -7.909 1.00 95.38 255 GLU A C 1
ATOM 2065 O O . GLU A 1 255 ? 8.282 -10.235 -7.375 1.00 95.38 255 GLU A O 1
ATOM 2070 N N . ARG A 1 256 ? 7.252 -8.277 -7.763 1.00 93.12 256 ARG A N 1
ATOM 2071 C CA . ARG A 1 256 ? 6.026 -8.558 -7.001 1.00 93.12 256 ARG A CA 1
ATOM 2072 C C . ARG A 1 256 ? 5.025 -9.446 -7.755 1.00 93.12 256 ARG A C 1
ATOM 2074 O O . ARG A 1 256 ? 3.967 -9.756 -7.215 1.00 93.12 256 ARG A O 1
ATOM 2081 N N . GLY A 1 257 ? 5.360 -9.887 -8.968 1.00 94.12 257 GLY A N 1
ATOM 2082 C CA . GLY A 1 257 ? 4.617 -10.894 -9.722 1.00 94.12 257 GLY A CA 1
ATOM 2083 C C . GLY A 1 257 ? 3.490 -10.362 -10.605 1.00 94.12 257 GLY A C 1
ATOM 2084 O O . GLY A 1 257 ? 2.617 -11.146 -10.955 1.00 94.12 257 GLY A O 1
ATOM 2085 N N . HIS A 1 258 ? 3.478 -9.074 -10.966 1.00 93.88 258 HIS A N 1
ATOM 2086 C CA . HIS A 1 258 ? 2.392 -8.459 -11.743 1.00 93.88 258 HIS A CA 1
ATOM 2087 C C . HIS A 1 258 ? 1.907 -9.329 -12.935 1.00 93.88 258 HIS A C 1
ATOM 2089 O O . HIS A 1 258 ? 2.746 -9.778 -13.721 1.00 93.88 258 HIS A O 1
ATOM 2095 N N . PRO A 1 259 ? 0.586 -9.526 -13.152 1.00 91.94 259 PRO A N 1
ATOM 2096 C CA . PRO A 1 259 ? 0.083 -10.409 -14.217 1.00 91.94 259 PRO A CA 1
ATOM 2097 C C . PRO A 1 259 ? 0.509 -10.016 -15.643 1.00 91.94 259 PRO A C 1
ATOM 2099 O O . PRO A 1 259 ? 0.677 -10.877 -16.502 1.00 91.94 259 PRO A O 1
ATOM 2102 N N . ALA A 1 260 ? 0.740 -8.724 -15.884 1.00 91.31 260 ALA A N 1
ATOM 2103 C CA . ALA A 1 260 ? 1.280 -8.190 -17.141 1.00 91.31 260 ALA A CA 1
ATOM 2104 C C . ALA A 1 260 ? 2.815 -8.036 -17.150 1.00 91.31 260 ALA A C 1
ATOM 2106 O O . ALA A 1 260 ? 3.348 -7.090 -17.725 1.00 91.31 260 ALA A O 1
ATOM 2107 N N . ALA A 1 261 ? 3.553 -8.912 -16.462 1.00 94.00 261 ALA A N 1
ATOM 2108 C CA . ALA A 1 261 ? 5.012 -8.811 -16.358 1.00 94.00 261 ALA A CA 1
ATOM 2109 C C . ALA A 1 261 ? 5.744 -8.846 -17.714 1.00 94.00 261 ALA A C 1
ATOM 2111 O O . ALA A 1 261 ? 6.856 -8.343 -17.818 1.00 94.00 261 ALA A O 1
ATOM 2112 N N . ASP A 1 262 ? 5.176 -9.469 -18.745 1.00 91.31 262 ASP A N 1
ATOM 2113 C CA . ASP A 1 262 ? 5.681 -9.405 -20.120 1.00 91.31 262 ASP A CA 1
ATOM 2114 C C . ASP A 1 262 ? 5.577 -7.988 -20.698 1.00 91.31 262 ASP A C 1
ATOM 2116 O O . ASP A 1 262 ? 6.594 -7.444 -21.121 1.00 91.31 262 ASP A O 1
ATOM 2120 N N . VAL A 1 263 ? 4.403 -7.356 -20.607 1.00 89.62 263 VAL A N 1
ATOM 2121 C CA . VAL A 1 263 ? 4.180 -5.963 -21.043 1.00 89.62 263 VAL A CA 1
ATOM 2122 C C . VAL A 1 263 ? 5.126 -4.998 -20.321 1.00 89.62 263 VAL A C 1
ATOM 2124 O O . VAL A 1 263 ? 5.763 -4.153 -20.944 1.00 89.62 263 VAL A O 1
ATOM 2127 N N . LEU A 1 264 ? 5.283 -5.158 -19.003 1.00 92.75 264 LEU A N 1
ATOM 2128 C CA . LEU A 1 264 ? 6.168 -4.300 -18.208 1.00 92.75 264 LEU A CA 1
ATOM 2129 C C . LEU A 1 264 ? 7.654 -4.479 -18.566 1.00 92.75 264 LEU A C 1
ATOM 2131 O O . LEU A 1 264 ? 8.415 -3.516 -18.498 1.00 92.75 264 LEU A O 1
ATOM 2135 N N . ARG A 1 265 ? 8.079 -5.683 -18.978 1.00 93.25 265 ARG A N 1
ATOM 2136 C CA . ARG A 1 265 ? 9.452 -5.911 -19.463 1.00 93.25 265 ARG A CA 1
ATOM 2137 C C . ARG A 1 265 ? 9.694 -5.249 -20.810 1.00 93.25 265 ARG A C 1
ATOM 2139 O O . ARG A 1 265 ? 10.773 -4.701 -21.009 1.00 93.25 265 ARG A O 1
ATOM 2146 N N . GLU A 1 266 ? 8.724 -5.285 -21.721 1.00 89.56 266 GLU A N 1
ATOM 2147 C CA . GLU A 1 266 ? 8.844 -4.543 -22.982 1.00 89.56 266 GLU A CA 1
ATOM 2148 C C . GLU A 1 266 ? 8.946 -3.038 -22.720 1.00 89.56 266 GLU A C 1
ATOM 2150 O O . GLU A 1 266 ? 9.802 -2.374 -23.297 1.00 89.56 266 GLU A O 1
ATOM 2155 N N . ALA A 1 267 ? 8.202 -2.518 -21.741 1.00 89.50 267 ALA A N 1
ATOM 2156 C CA . ALA A 1 267 ? 8.334 -1.125 -21.336 1.00 89.50 267 ALA A CA 1
ATOM 2157 C C . ALA A 1 267 ? 9.714 -0.756 -20.785 1.00 89.50 267 ALA A C 1
ATOM 2159 O O . ALA A 1 267 ? 10.265 0.285 -21.150 1.00 89.50 267 ALA A O 1
ATOM 2160 N N . GLN A 1 268 ? 10.310 -1.617 -19.956 1.00 92.00 268 GLN A N 1
ATOM 2161 C CA . GLN A 1 268 ? 11.694 -1.437 -19.513 1.00 92.00 268 GLN A CA 1
ATOM 2162 C C . GLN A 1 268 ? 12.673 -1.428 -20.698 1.00 92.00 268 GLN A C 1
ATOM 2164 O O . GLN A 1 268 ? 13.528 -0.548 -20.757 1.00 92.00 268 GLN A O 1
ATOM 2169 N N . LYS A 1 269 ? 12.509 -2.326 -21.679 1.00 90.56 269 LYS A N 1
ATOM 2170 C CA . LYS A 1 269 ? 13.364 -2.372 -22.880 1.00 90.56 269 LYS A CA 1
ATOM 2171 C C . LYS A 1 269 ? 13.234 -1.135 -23.764 1.00 90.56 269 LYS A C 1
ATOM 2173 O O . LYS A 1 269 ? 14.234 -0.683 -24.319 1.00 90.56 269 LYS A O 1
ATOM 2178 N N . SER A 1 270 ? 12.035 -0.574 -23.919 1.00 87.62 270 SER A N 1
ATOM 2179 C CA . SER A 1 270 ? 11.858 0.679 -24.666 1.00 87.62 270 SER A CA 1
ATOM 2180 C C . SER A 1 270 ? 12.564 1.843 -23.972 1.00 87.62 270 SER A C 1
ATOM 2182 O O . SER A 1 270 ? 13.215 2.648 -24.634 1.00 87.62 270 SER A O 1
ATOM 2184 N N . ILE A 1 271 ? 12.497 1.906 -22.638 1.00 88.25 271 ILE A N 1
ATOM 2185 C CA . ILE A 1 271 ? 13.253 2.887 -21.850 1.00 88.25 271 ILE A CA 1
ATOM 2186 C C . ILE A 1 271 ? 14.768 2.683 -22.038 1.00 88.25 271 ILE A C 1
ATOM 2188 O O . ILE A 1 271 ? 15.492 3.646 -22.290 1.00 88.25 271 ILE A O 1
ATOM 2192 N N . GLU A 1 272 ? 15.246 1.438 -21.979 1.00 88.44 272 GLU A N 1
ATOM 2193 C CA . GLU A 1 272 ? 16.656 1.091 -22.212 1.00 88.44 272 GLU A CA 1
ATOM 2194 C C . GLU A 1 272 ? 17.126 1.473 -23.622 1.00 88.44 272 GLU A C 1
ATOM 2196 O O . GLU A 1 272 ? 18.220 2.013 -23.789 1.00 88.44 272 GLU A O 1
ATOM 2201 N N . SER A 1 273 ? 16.283 1.252 -24.633 1.00 86.88 273 SER A N 1
ATOM 2202 C CA . SER A 1 273 ? 16.564 1.626 -26.024 1.00 86.88 273 SER A CA 1
ATOM 2203 C C . SER A 1 273 ? 16.664 3.143 -26.175 1.00 86.88 273 SER A C 1
ATOM 2205 O O . SER A 1 273 ? 17.619 3.640 -26.768 1.00 86.88 273 SER A O 1
ATOM 2207 N N . HIS A 1 274 ? 15.754 3.891 -25.543 1.00 84.38 274 HIS A N 1
ATOM 2208 C CA . HIS A 1 274 ? 15.815 5.351 -25.507 1.00 84.38 274 HIS A CA 1
ATOM 2209 C C . HIS A 1 274 ? 17.111 5.862 -24.854 1.00 84.38 274 HIS A C 1
ATOM 2211 O O . HIS A 1 274 ? 17.736 6.802 -25.350 1.00 84.38 274 HIS A O 1
ATOM 2217 N N . TRP A 1 275 ? 17.564 5.233 -23.764 1.00 85.44 275 TRP A N 1
ATOM 2218 C CA . TRP A 1 275 ? 18.867 5.554 -23.177 1.00 85.44 275 TRP A CA 1
ATOM 2219 C C . TRP A 1 275 ? 20.019 5.242 -24.135 1.00 85.44 275 TRP A C 1
ATOM 2221 O O . TRP A 1 275 ? 20.928 6.058 -24.267 1.00 85.44 275 TRP A O 1
ATOM 2231 N N . ALA A 1 276 ? 20.001 4.106 -24.832 1.00 84.25 276 ALA A N 1
ATOM 2232 C CA . ALA A 1 276 ? 21.045 3.768 -25.797 1.00 84.25 276 ALA A CA 1
ATOM 2233 C C . ALA A 1 276 ? 21.142 4.815 -26.927 1.00 84.25 276 ALA A C 1
ATOM 2235 O O . ALA A 1 276 ? 22.231 5.332 -27.188 1.00 84.25 276 ALA A O 1
ATOM 2236 N N . GLU A 1 277 ? 20.006 5.204 -27.513 1.00 82.38 277 GLU A N 1
ATOM 2237 C CA . GLU A 1 277 ? 19.918 6.244 -28.551 1.00 82.38 277 GLU A CA 1
ATOM 2238 C C . GLU A 1 277 ? 20.420 7.606 -28.053 1.00 82.38 277 GLU A C 1
ATOM 2240 O O . GLU A 1 277 ? 21.182 8.302 -28.736 1.00 82.38 277 GLU A O 1
ATOM 2245 N N . ALA A 1 278 ? 20.029 7.995 -26.837 1.00 78.31 278 ALA A N 1
ATOM 2246 C CA . ALA A 1 278 ? 20.466 9.246 -26.231 1.00 78.31 278 ALA A CA 1
ATOM 2247 C C . ALA A 1 278 ? 21.976 9.245 -25.930 1.00 78.31 278 ALA A C 1
ATOM 2249 O O . ALA A 1 278 ? 22.639 10.264 -26.138 1.00 78.31 278 ALA A O 1
ATOM 2250 N N . SER A 1 279 ? 22.539 8.116 -25.484 1.00 77.69 279 SER A N 1
ATOM 2251 C CA . SER A 1 279 ? 23.979 7.971 -25.230 1.00 77.69 279 SER A CA 1
ATOM 2252 C C . SER A 1 279 ? 24.790 8.099 -26.519 1.00 77.69 279 SER A C 1
ATOM 2254 O O . SER A 1 279 ? 25.796 8.814 -26.535 1.00 77.69 279 SER A O 1
ATOM 2256 N N . GLU A 1 280 ? 24.326 7.472 -27.605 1.00 82.00 280 GLU A N 1
ATOM 2257 C CA . GLU A 1 280 ? 24.936 7.587 -28.932 1.00 82.00 280 GLU A CA 1
ATOM 2258 C C . GLU A 1 280 ? 24.866 9.030 -29.448 1.00 82.00 280 GLU A C 1
ATOM 2260 O O . GLU A 1 280 ? 25.884 9.612 -29.823 1.00 82.00 280 GLU A O 1
ATOM 2265 N N . THR A 1 281 ? 23.686 9.652 -29.379 1.00 79.56 281 THR A N 1
ATOM 2266 C CA . THR A 1 281 ? 23.462 11.023 -29.861 1.00 79.56 281 THR A CA 1
ATOM 2267 C C . THR A 1 281 ? 24.329 12.037 -29.113 1.00 79.56 281 THR A C 1
ATOM 2269 O O . THR A 1 281 ? 24.992 12.884 -29.718 1.00 79.56 281 THR A O 1
ATOM 2272 N N . LEU A 1 282 ? 24.354 11.953 -27.781 1.00 76.38 282 LEU A N 1
ATOM 2273 C CA . LEU A 1 282 ? 25.058 12.908 -26.927 1.00 76.38 282 LEU A CA 1
ATOM 2274 C C . LEU A 1 282 ? 26.549 12.586 -26.757 1.00 76.38 282 LEU A C 1
ATOM 2276 O O . LEU A 1 282 ? 27.268 13.397 -26.174 1.00 76.38 282 LEU A O 1
ATOM 2280 N N . HIS A 1 283 ? 27.024 11.442 -27.264 1.00 77.50 283 HIS A N 1
ATOM 2281 C CA . HIS A 1 283 ? 28.407 10.967 -27.124 1.00 77.50 283 HIS A CA 1
ATOM 2282 C C . HIS A 1 283 ? 28.900 10.959 -25.662 1.00 77.50 283 HIS A C 1
ATOM 2284 O O . HIS A 1 283 ? 30.084 11.174 -25.385 1.00 77.50 283 HIS A O 1
ATOM 2290 N N . VAL A 1 284 ? 27.990 10.722 -24.712 1.00 71.38 284 VAL A N 1
ATOM 2291 C CA . VAL A 1 284 ? 28.292 10.598 -23.280 1.00 71.38 284 VAL A CA 1
ATOM 2292 C C . VAL A 1 284 ? 27.790 9.255 -22.761 1.00 71.38 284 VAL A C 1
ATOM 2294 O O . VAL A 1 284 ? 26.701 8.824 -23.151 1.00 71.38 284 VAL A O 1
ATOM 2297 N N . PRO A 1 285 ? 28.539 8.584 -21.868 1.00 68.00 285 PRO A N 1
ATOM 2298 C CA . PRO A 1 285 ? 28.028 7.404 -21.190 1.00 68.00 285 PRO A CA 1
ATOM 2299 C C . PRO A 1 285 ? 26.874 7.832 -20.276 1.00 68.00 285 PRO A C 1
ATOM 2301 O O . PRO A 1 285 ? 27.074 8.612 -19.341 1.00 68.00 285 PRO A O 1
ATOM 2304 N N . LEU A 1 286 ? 25.662 7.354 -20.557 1.00 62.66 286 LEU A N 1
ATOM 2305 C CA . LEU A 1 286 ? 24.522 7.583 -19.673 1.00 62.66 286 LEU A CA 1
ATOM 2306 C C . LEU A 1 286 ? 24.609 6.664 -18.457 1.00 62.66 286 LEU A C 1
ATOM 2308 O O . LEU A 1 286 ? 24.802 5.459 -18.595 1.00 62.66 286 LEU A O 1
ATOM 2312 N N . ILE A 1 287 ? 24.423 7.246 -17.273 1.00 66.81 287 ILE A N 1
ATOM 2313 C CA . ILE A 1 287 ? 24.278 6.506 -16.020 1.00 66.81 287 ILE A CA 1
ATOM 2314 C C . ILE A 1 287 ? 22.808 6.103 -15.913 1.00 66.81 287 ILE A C 1
ATOM 2316 O O . ILE A 1 287 ? 21.966 6.902 -15.501 1.00 66.81 287 ILE A O 1
ATOM 2320 N N . HIS A 1 288 ? 22.503 4.883 -16.336 1.00 77.00 288 HIS A N 1
ATOM 2321 C CA . HIS A 1 288 ? 21.188 4.270 -16.200 1.00 77.00 288 HIS A CA 1
ATOM 2322 C C . HIS A 1 288 ? 21.301 2.989 -15.368 1.00 77.00 288 HIS A C 1
ATOM 2324 O O . HIS A 1 288 ? 22.361 2.360 -15.381 1.00 77.00 288 HIS A O 1
ATOM 2330 N N . PRO A 1 289 ? 20.249 2.621 -14.618 1.00 84.12 289 PRO A N 1
ATOM 2331 C CA . PRO A 1 289 ? 20.277 1.426 -13.792 1.00 84.12 289 PRO A CA 1
ATOM 2332 C C . PRO A 1 289 ? 20.361 0.157 -14.645 1.00 84.12 289 PRO A C 1
ATOM 2334 O O . PRO A 1 289 ? 19.728 0.043 -15.693 1.00 84.12 289 PRO A O 1
ATOM 2337 N N . THR A 1 290 ? 21.113 -0.820 -14.154 1.00 88.88 290 THR A N 1
ATOM 2338 C CA . THR A 1 290 ? 21.207 -2.173 -14.710 1.00 88.88 290 THR A CA 1
ATOM 2339 C C . THR A 1 290 ? 20.409 -3.176 -13.877 1.00 88.88 290 THR A C 1
ATOM 2341 O O . THR A 1 290 ? 20.079 -2.931 -12.716 1.00 88.88 290 THR A O 1
ATOM 2344 N N . ALA A 1 291 ? 20.143 -4.364 -14.427 1.00 88.94 291 ALA A N 1
ATOM 2345 C CA . ALA A 1 291 ? 19.523 -5.455 -13.669 1.00 88.94 291 ALA A CA 1
ATOM 2346 C C . ALA A 1 291 ? 20.365 -5.897 -12.449 1.00 88.94 291 ALA A C 1
ATOM 2348 O O . ALA A 1 291 ? 19.810 -6.307 -11.428 1.00 88.94 291 ALA A O 1
ATOM 2349 N N . GLU A 1 292 ? 21.697 -5.798 -12.534 1.00 90.88 292 GLU A N 1
ATOM 2350 C CA . GLU A 1 292 ? 22.601 -6.095 -11.415 1.00 90.88 292 GLU A CA 1
ATOM 2351 C C . GLU A 1 292 ? 22.478 -5.041 -10.308 1.00 90.88 292 GLU A C 1
ATOM 2353 O O . GLU A 1 292 ? 22.318 -5.393 -9.137 1.00 90.88 292 GLU A O 1
ATOM 2358 N N . GLU A 1 293 ? 22.475 -3.756 -10.669 1.00 90.62 293 GLU A N 1
ATOM 2359 C CA . GLU A 1 293 ? 22.243 -2.662 -9.720 1.00 90.62 293 GLU A CA 1
ATOM 2360 C C . GLU A 1 293 ? 20.844 -2.742 -9.105 1.00 90.62 293 GLU A C 1
ATOM 2362 O O . GLU A 1 293 ? 20.705 -2.539 -7.899 1.00 90.62 293 GLU A O 1
ATOM 2367 N N . TYR A 1 294 ? 19.829 -3.127 -9.888 1.00 92.44 294 TYR A N 1
ATOM 2368 C CA . TYR A 1 294 ? 18.483 -3.392 -9.382 1.00 92.44 294 TYR A CA 1
ATOM 2369 C C . TYR A 1 294 ? 18.494 -4.430 -8.263 1.00 92.44 294 TYR A C 1
ATOM 2371 O O . TYR A 1 294 ? 18.032 -4.161 -7.151 1.00 92.44 294 TYR A O 1
ATOM 2379 N N . ALA A 1 295 ? 19.075 -5.601 -8.529 1.00 93.31 295 ALA A N 1
ATOM 2380 C CA . ALA A 1 295 ? 19.176 -6.668 -7.542 1.00 93.31 295 ALA A CA 1
ATOM 2381 C C . ALA A 1 295 ? 19.988 -6.235 -6.307 1.00 93.31 295 ALA A C 1
ATOM 2383 O O . ALA A 1 295 ? 19.622 -6.561 -5.175 1.00 93.31 295 ALA A O 1
ATOM 2384 N N . ALA A 1 296 ? 21.069 -5.476 -6.506 1.00 92.81 296 ALA A N 1
ATOM 2385 C CA . ALA A 1 296 ? 21.918 -4.994 -5.424 1.00 92.81 296 ALA A CA 1
ATOM 2386 C C . ALA A 1 296 ? 21.200 -3.986 -4.510 1.00 92.81 296 ALA A C 1
ATOM 2388 O O . ALA A 1 296 ? 21.272 -4.128 -3.286 1.00 92.81 296 ALA A O 1
ATOM 2389 N N . GLU A 1 297 ? 20.501 -2.995 -5.071 1.00 93.19 297 GLU A N 1
ATOM 2390 C CA . GLU A 1 297 ? 19.741 -2.004 -4.296 1.00 93.19 297 GLU A CA 1
ATOM 2391 C C . GLU A 1 297 ? 18.543 -2.636 -3.588 1.00 93.19 297 GLU A C 1
ATOM 2393 O O . GLU A 1 297 ? 18.339 -2.396 -2.396 1.00 93.19 297 GLU A O 1
ATOM 2398 N N . ARG A 1 298 ? 17.816 -3.542 -4.251 1.00 95.06 298 ARG A N 1
ATOM 2399 C CA . ARG A 1 298 ? 16.737 -4.308 -3.609 1.00 95.06 298 ARG A CA 1
ATOM 2400 C C . ARG A 1 298 ? 17.244 -5.136 -2.432 1.00 95.06 298 ARG A C 1
ATOM 2402 O O . ARG A 1 298 ? 16.679 -5.062 -1.345 1.00 95.06 298 ARG A O 1
ATOM 2409 N N . ALA A 1 299 ? 18.381 -5.815 -2.580 1.00 94.50 299 ALA A N 1
ATOM 2410 C CA . ALA A 1 299 ? 18.998 -6.546 -1.475 1.00 94.50 299 ALA A CA 1
ATOM 2411 C C . ALA A 1 299 ? 19.462 -5.631 -0.323 1.00 94.50 299 ALA A C 1
ATOM 2413 O O . ALA A 1 299 ? 19.530 -6.065 0.829 1.00 94.50 299 ALA A O 1
ATOM 2414 N N . LYS A 1 300 ? 19.832 -4.370 -0.592 1.00 94.88 300 LYS A N 1
ATOM 2415 C CA . LYS A 1 300 ? 20.115 -3.381 0.464 1.00 94.88 300 LYS A CA 1
ATOM 2416 C C . LYS A 1 300 ? 18.834 -2.971 1.188 1.00 94.88 300 LYS A C 1
ATOM 2418 O O . LYS A 1 300 ? 18.834 -2.992 2.415 1.00 94.88 300 LYS A O 1
ATOM 2423 N N . ALA A 1 301 ? 17.767 -2.663 0.455 1.00 94.50 301 ALA A N 1
ATOM 2424 C CA . ALA A 1 301 ? 16.472 -2.304 1.027 1.00 94.50 301 ALA A CA 1
ATOM 2425 C C . ALA A 1 301 ? 15.873 -3.438 1.877 1.00 94.50 301 ALA A C 1
ATOM 2427 O O . ALA A 1 301 ? 15.439 -3.195 3.001 1.00 94.50 301 ALA A O 1
ATOM 2428 N N . ASP A 1 302 ? 15.944 -4.685 1.407 1.00 94.75 302 ASP A N 1
ATOM 2429 C CA . ASP A 1 302 ? 15.442 -5.846 2.152 1.00 94.75 302 ASP A CA 1
ATOM 2430 C C . ASP A 1 302 ? 16.249 -6.092 3.434 1.00 94.75 302 ASP A C 1
ATOM 2432 O O . ASP A 1 302 ? 15.683 -6.361 4.493 1.00 94.75 302 ASP A O 1
ATOM 2436 N N . ARG A 1 303 ? 17.582 -5.941 3.375 1.00 96.06 303 ARG A N 1
ATOM 2437 C CA . ARG A 1 303 ? 18.438 -5.999 4.574 1.00 96.06 303 ARG A CA 1
ATOM 2438 C C . ARG A 1 303 ?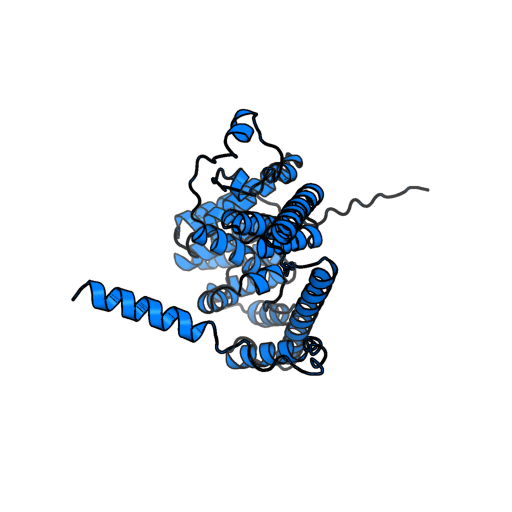 18.109 -4.893 5.565 1.00 96.06 303 ARG A C 1
ATOM 2440 O O . ARG A 1 303 ? 18.069 -5.160 6.764 1.00 96.06 303 ARG A O 1
ATOM 2447 N N . TRP A 1 304 ? 17.890 -3.679 5.069 1.00 96.81 304 TRP A N 1
ATOM 2448 C CA . TRP A 1 304 ? 17.512 -2.535 5.887 1.00 96.81 304 TRP A CA 1
ATOM 2449 C C . TRP A 1 304 ? 16.196 -2.809 6.627 1.00 96.81 304 TRP A C 1
ATOM 2451 O O . TRP A 1 304 ? 16.151 -2.700 7.851 1.00 96.81 304 TRP A O 1
ATOM 2461 N N . LEU A 1 305 ? 15.157 -3.254 5.909 1.00 95.56 305 LEU A N 1
ATOM 2462 C CA . LEU A 1 305 ? 13.848 -3.548 6.498 1.00 95.56 305 LEU A CA 1
ATOM 2463 C C . LEU A 1 305 ? 13.933 -4.688 7.517 1.00 95.56 305 LEU A C 1
ATOM 2465 O O . LEU A 1 305 ? 13.425 -4.560 8.629 1.00 95.56 305 LEU A O 1
ATOM 2469 N N . ALA A 1 306 ? 14.621 -5.779 7.172 1.00 96.06 306 ALA A N 1
ATOM 2470 C CA . ALA A 1 306 ? 14.797 -6.909 8.078 1.00 96.06 306 ALA A CA 1
ATOM 2471 C C . ALA A 1 306 ? 15.553 -6.510 9.356 1.00 96.06 306 ALA A C 1
ATOM 2473 O O . ALA A 1 306 ? 15.230 -6.985 10.446 1.00 96.06 306 ALA A O 1
ATOM 2474 N N . ALA A 1 307 ? 16.552 -5.630 9.247 1.00 97.38 307 ALA A N 1
ATOM 2475 C CA . ALA A 1 307 ? 17.272 -5.103 10.400 1.00 97.38 307 ALA A CA 1
ATOM 2476 C C . ALA A 1 307 ? 16.378 -4.216 11.276 1.00 97.38 307 ALA A C 1
ATOM 2478 O O . ALA A 1 307 ? 16.390 -4.387 12.496 1.00 97.38 307 ALA A O 1
ATOM 2479 N N . PHE A 1 308 ? 15.579 -3.335 10.663 1.00 97.44 308 PHE A N 1
ATOM 2480 C CA . PHE A 1 308 ? 14.589 -2.514 11.361 1.00 97.44 308 PHE A CA 1
ATOM 2481 C C . PHE A 1 308 ? 13.608 -3.384 12.158 1.00 97.44 308 PHE A C 1
ATOM 2483 O O . PHE A 1 308 ? 13.536 -3.275 13.381 1.00 97.44 308 PHE A O 1
ATOM 2490 N N . GLN A 1 309 ? 12.918 -4.310 11.486 1.00 97.00 309 GLN A N 1
ATOM 2491 C CA . GLN A 1 309 ? 11.894 -5.160 12.103 1.00 97.00 309 GLN A CA 1
ATOM 2492 C C . GLN A 1 309 ? 12.476 -6.074 13.187 1.00 97.00 309 GLN A C 1
ATOM 2494 O O . GLN A 1 309 ? 11.848 -6.298 14.218 1.00 97.00 309 GLN A O 1
ATOM 2499 N N . LYS A 1 310 ? 13.705 -6.571 13.005 1.00 97.62 310 LYS A N 1
ATOM 2500 C CA . LYS A 1 310 ? 14.396 -7.360 14.032 1.00 97.62 310 LYS A CA 1
ATOM 2501 C C . LYS A 1 310 ? 14.725 -6.533 15.276 1.00 97.62 310 LYS A C 1
ATOM 2503 O O . LYS A 1 310 ? 14.574 -7.033 16.391 1.00 97.62 310 LYS A O 1
ATOM 2508 N N . ALA A 1 311 ? 15.219 -5.310 15.094 1.00 97.62 311 ALA A N 1
ATOM 2509 C CA . ALA A 1 311 ? 15.528 -4.407 16.198 1.00 97.62 311 ALA A CA 1
ATOM 2510 C C . ALA A 1 311 ? 14.259 -4.013 16.962 1.00 97.62 311 ALA A C 1
ATOM 2512 O O . ALA A 1 311 ? 14.241 -4.055 18.193 1.00 97.62 311 ALA A O 1
ATOM 2513 N N . GLU A 1 312 ? 13.189 -3.703 16.234 1.00 98.06 31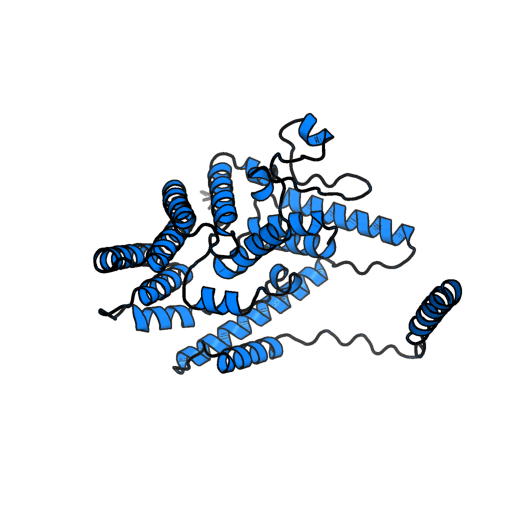2 GLU A N 1
ATOM 2514 C CA . GLU A 1 312 ? 11.890 -3.370 16.808 1.00 98.06 312 GLU A CA 1
ATOM 2515 C C . GLU A 1 312 ? 11.311 -4.546 17.596 1.00 98.06 312 GLU A C 1
ATOM 2517 O O . GLU A 1 312 ? 10.996 -4.388 18.773 1.00 98.06 312 GLU A O 1
ATOM 2522 N N . ALA A 1 313 ? 11.270 -5.747 17.012 1.00 98.06 313 ALA A N 1
ATOM 2523 C CA . ALA A 1 313 ? 10.790 -6.944 17.697 1.00 98.06 313 ALA A CA 1
ATOM 2524 C C . ALA A 1 313 ? 11.567 -7.224 18.997 1.00 98.06 313 ALA A C 1
ATOM 2526 O O . ALA A 1 313 ? 10.982 -7.606 20.011 1.00 98.06 313 ALA A O 1
ATOM 2527 N N . ALA A 1 314 ? 12.886 -6.995 19.000 1.00 97.69 314 ALA A N 1
ATOM 2528 C CA . ALA A 1 314 ? 13.706 -7.136 20.200 1.00 97.69 314 ALA A CA 1
ATOM 2529 C C . ALA A 1 314 ? 13.381 -6.080 21.271 1.00 97.69 314 ALA A C 1
ATOM 2531 O O . ALA A 1 314 ? 13.445 -6.393 22.461 1.00 97.69 314 ALA A O 1
ATOM 2532 N N . ALA A 1 315 ? 13.054 -4.851 20.869 1.00 97.25 315 ALA A N 1
ATOM 2533 C CA . ALA A 1 315 ? 12.649 -3.781 21.775 1.00 97.25 315 ALA A CA 1
ATOM 2534 C C . ALA A 1 315 ? 11.250 -4.041 22.361 1.00 97.25 315 ALA A C 1
ATOM 2536 O O . ALA A 1 315 ? 11.072 -3.957 23.577 1.00 97.25 315 ALA A O 1
ATOM 2537 N N . VAL A 1 316 ? 10.291 -4.460 21.529 1.00 97.12 316 VAL A N 1
ATOM 2538 C CA . VAL A 1 316 ? 8.942 -4.866 21.959 1.00 97.12 316 VAL A CA 1
ATOM 2539 C C . VAL A 1 316 ? 9.016 -6.016 22.965 1.00 97.12 316 VAL A C 1
ATOM 2541 O O . VAL A 1 316 ? 8.408 -5.942 24.030 1.00 97.12 316 VAL A O 1
ATOM 2544 N N . ALA A 1 317 ? 9.846 -7.034 22.711 1.00 96.12 317 ALA A N 1
ATOM 2545 C CA . ALA A 1 317 ? 10.048 -8.150 23.641 1.00 96.12 317 ALA A CA 1
ATOM 2546 C C . ALA A 1 317 ? 10.622 -7.725 25.011 1.00 96.12 317 ALA A C 1
ATOM 2548 O O . ALA A 1 317 ? 10.497 -8.459 25.991 1.00 96.12 317 ALA A O 1
ATOM 2549 N N . GLN A 1 318 ? 11.247 -6.547 25.094 1.00 95.81 318 GLN A N 1
ATOM 2550 C CA . GLN A 1 318 ? 11.745 -5.947 26.337 1.00 95.81 318 GLN A CA 1
ATOM 2551 C C . GLN A 1 318 ? 10.722 -5.007 27.000 1.00 95.81 318 GLN A C 1
ATOM 2553 O O . GLN A 1 318 ? 11.031 -4.395 28.022 1.00 95.81 318 GLN A O 1
ATOM 2558 N N . GLY A 1 319 ? 9.515 -4.884 26.441 1.00 93.19 319 GLY A N 1
ATOM 2559 C CA . GLY A 1 319 ? 8.466 -3.984 26.921 1.00 93.19 319 GLY A CA 1
ATOM 2560 C C . GLY A 1 319 ? 8.726 -2.509 26.607 1.00 93.19 319 GLY A C 1
ATOM 2561 O O . GLY A 1 319 ? 8.173 -1.643 27.283 1.00 93.19 319 GLY A O 1
ATOM 2562 N N . ALA A 1 320 ? 9.585 -2.209 25.628 1.00 92.94 320 ALA A N 1
ATOM 2563 C CA . ALA A 1 320 ? 9.847 -0.837 25.211 1.00 92.94 320 ALA A CA 1
ATOM 2564 C C . ALA A 1 320 ? 8.672 -0.256 24.411 1.00 92.94 320 ALA A C 1
ATOM 2566 O O . ALA A 1 320 ? 8.041 -0.950 23.615 1.00 92.94 320 ALA A O 1
ATOM 2567 N N . ASP A 1 321 ? 8.423 1.041 24.585 1.00 90.44 321 ASP A N 1
ATOM 2568 C CA . ASP A 1 321 ? 7.545 1.800 23.698 1.00 90.44 321 ASP A CA 1
ATOM 2569 C C . ASP A 1 321 ? 8.305 2.179 22.419 1.00 90.44 321 ASP A C 1
ATOM 2571 O O . ASP A 1 321 ? 9.156 3.075 22.417 1.00 90.44 321 ASP A O 1
ATOM 2575 N N . VAL A 1 322 ? 8.009 1.462 21.336 1.00 92.06 322 VAL A N 1
ATOM 2576 C CA . VAL A 1 322 ? 8.641 1.654 20.024 1.00 92.06 322 VAL A CA 1
ATOM 2577 C C . VAL A 1 322 ? 7.966 2.732 19.169 1.00 92.06 322 VAL A C 1
ATOM 2579 O O . VAL A 1 322 ? 8.496 3.066 18.114 1.00 92.06 322 VAL A O 1
ATOM 2582 N N . THR A 1 323 ? 6.850 3.310 19.630 1.00 87.50 323 THR A N 1
ATOM 2583 C CA . THR A 1 323 ? 6.071 4.314 18.878 1.00 87.50 323 THR A CA 1
ATOM 2584 C C . THR A 1 323 ? 6.602 5.738 19.045 1.00 87.50 323 THR A C 1
ATOM 2586 O O . THR A 1 323 ? 6.312 6.620 18.242 1.00 87.50 323 THR A O 1
ATOM 2589 N N . SER A 1 324 ? 7.428 5.985 20.068 1.00 90.31 324 SER A N 1
ATOM 2590 C CA . SER A 1 324 ? 8.012 7.310 20.287 1.00 90.31 324 SER A CA 1
ATOM 2591 C C . SER A 1 324 ? 9.013 7.699 19.190 1.00 90.31 324 SER A C 1
ATOM 2593 O O . SER A 1 324 ? 9.825 6.882 18.752 1.00 90.31 324 SER A O 1
ATOM 2595 N N . ASP A 1 325 ? 9.062 8.987 18.829 1.00 89.06 325 ASP A N 1
ATOM 2596 C CA . ASP A 1 325 ? 10.029 9.518 17.850 1.00 89.06 325 ASP A CA 1
ATOM 2597 C C . ASP A 1 325 ? 11.487 9.177 18.202 1.00 89.06 325 ASP A C 1
ATOM 2599 O O . ASP A 1 325 ? 12.323 8.939 17.326 1.00 89.06 325 ASP A O 1
ATOM 2603 N N . ALA A 1 326 ? 11.810 9.149 19.499 1.00 92.62 326 ALA A N 1
ATOM 2604 C CA . ALA A 1 326 ? 13.136 8.783 19.978 1.00 92.62 326 ALA A CA 1
ATOM 2605 C C . ALA A 1 326 ? 13.449 7.308 19.691 1.00 92.62 326 ALA A C 1
ATOM 2607 O O . ALA A 1 326 ? 14.536 7.006 19.192 1.00 92.62 326 ALA A O 1
ATOM 2608 N N . ALA A 1 327 ? 12.499 6.408 19.966 1.00 93.44 327 ALA A N 1
ATOM 2609 C CA . ALA A 1 327 ? 12.641 4.990 19.665 1.00 93.44 327 ALA A CA 1
ATOM 2610 C C . ALA A 1 327 ? 12.735 4.757 18.153 1.00 93.44 327 ALA A C 1
ATOM 2612 O O . ALA A 1 327 ? 13.686 4.116 17.704 1.00 93.44 327 ALA A O 1
ATOM 2613 N N . LEU A 1 328 ? 11.837 5.359 17.365 1.00 92.31 328 LEU A N 1
ATOM 2614 C CA . LEU A 1 328 ? 11.851 5.263 15.906 1.00 92.31 328 LEU A CA 1
ATOM 2615 C C . LEU A 1 328 ? 13.197 5.724 15.334 1.00 92.31 328 LEU A C 1
ATOM 2617 O O . LEU A 1 328 ? 13.820 5.003 14.557 1.00 92.31 328 LEU A O 1
ATOM 2621 N N . LYS A 1 329 ? 13.719 6.874 15.777 1.00 94.00 329 LYS A N 1
ATOM 2622 C CA . LYS A 1 329 ? 15.039 7.367 15.354 1.00 94.00 329 LYS A CA 1
ATOM 2623 C C . LYS A 1 329 ? 16.162 6.376 15.669 1.00 94.00 329 LYS A C 1
ATOM 2625 O O . LYS A 1 329 ? 17.066 6.190 14.854 1.00 94.00 329 LYS A O 1
ATOM 2630 N N . THR A 1 330 ? 16.129 5.748 16.842 1.00 96.25 330 THR A N 1
ATOM 2631 C CA . THR A 1 330 ? 17.109 4.723 17.218 1.00 96.25 330 THR A CA 1
ATOM 2632 C C . THR A 1 330 ? 16.993 3.479 16.340 1.00 96.25 330 THR A C 1
ATOM 2634 O O . THR A 1 330 ? 18.019 2.974 15.885 1.00 96.25 330 THR A O 1
ATOM 2637 N N . LEU A 1 331 ? 15.777 3.004 16.064 1.00 96.50 331 LEU A N 1
ATOM 2638 C CA . LEU A 1 331 ? 15.532 1.842 15.208 1.00 96.50 331 LEU A CA 1
ATOM 2639 C C . LEU A 1 331 ? 15.983 2.096 13.763 1.00 96.50 331 LEU A C 1
ATOM 2641 O O . LEU A 1 331 ? 16.682 1.264 13.183 1.00 96.50 331 LEU A O 1
ATOM 2645 N N . LEU A 1 332 ? 15.677 3.274 13.211 1.00 94.69 332 LEU A N 1
ATOM 2646 C CA . LEU A 1 332 ? 16.128 3.690 11.879 1.00 94.69 332 LEU A CA 1
ATOM 2647 C C . LEU A 1 332 ? 17.662 3.728 11.788 1.00 94.69 332 LEU A C 1
ATOM 2649 O O . LEU A 1 332 ? 18.236 3.166 10.859 1.00 94.69 332 LEU A O 1
ATOM 2653 N N . ALA A 1 333 ? 18.344 4.292 12.791 1.00 95.31 333 ALA A N 1
ATOM 2654 C CA . ALA A 1 333 ? 19.808 4.330 12.819 1.00 95.31 333 ALA A CA 1
ATOM 2655 C C . ALA A 1 333 ? 20.445 2.926 12.889 1.00 95.31 333 ALA A C 1
ATOM 2657 O O . ALA A 1 333 ? 21.507 2.686 12.303 1.00 95.31 333 ALA A O 1
ATOM 2658 N N . GLN A 1 334 ? 19.806 1.984 13.591 1.00 95.19 334 GLN A N 1
ATOM 2659 C CA . GLN A 1 334 ? 20.242 0.584 13.617 1.00 95.19 334 GLN A CA 1
ATOM 2660 C C . GLN A 1 334 ? 20.054 -0.088 12.252 1.00 95.19 334 GLN A C 1
ATOM 2662 O O . GLN A 1 334 ? 20.956 -0.792 11.796 1.00 95.19 334 GLN A O 1
ATOM 2667 N N . ALA A 1 335 ? 18.928 0.168 11.581 1.00 95.75 335 ALA A N 1
ATOM 2668 C CA . ALA A 1 335 ? 18.661 -0.335 10.237 1.00 95.75 335 ALA A CA 1
ATOM 2669 C C . ALA A 1 335 ? 19.670 0.204 9.210 1.00 95.75 335 ALA A C 1
ATOM 2671 O O . ALA A 1 335 ? 20.230 -0.566 8.428 1.00 95.75 335 ALA A O 1
ATOM 2672 N N . ASP A 1 336 ? 19.992 1.500 9.266 1.00 94.25 336 ASP A N 1
ATOM 2673 C CA . ASP A 1 336 ? 21.006 2.118 8.404 1.00 94.25 336 ASP A CA 1
ATOM 2674 C C . ASP A 1 336 ? 22.396 1.510 8.613 1.00 94.25 336 ASP A C 1
ATOM 2676 O O . ASP A 1 336 ? 23.120 1.264 7.650 1.00 94.25 336 ASP A O 1
ATOM 2680 N N . SER A 1 337 ? 22.750 1.196 9.862 1.00 93.38 337 SER A N 1
ATOM 2681 C CA . SER A 1 337 ? 24.037 0.575 10.204 1.00 93.38 337 SER A CA 1
ATOM 2682 C C . SER A 1 337 ? 24.169 -0.868 9.699 1.00 93.38 337 SER A C 1
ATOM 2684 O O . SER A 1 337 ? 25.281 -1.387 9.600 1.00 93.38 337 SER A O 1
ATOM 2686 N N . ALA A 1 338 ? 23.049 -1.532 9.393 1.00 90.81 338 ALA A N 1
ATOM 2687 C CA . ALA A 1 338 ? 23.021 -2.904 8.894 1.00 90.81 338 ALA A CA 1
ATOM 2688 C C . ALA A 1 338 ? 23.194 -3.003 7.368 1.00 90.81 338 ALA A C 1
ATOM 2690 O O . ALA A 1 338 ? 23.456 -4.091 6.844 1.00 90.81 338 ALA A O 1
ATOM 2691 N N . VAL A 1 339 ? 23.063 -1.889 6.642 1.00 89.44 339 VAL A N 1
ATOM 2692 C CA . VAL A 1 339 ? 23.289 -1.846 5.196 1.00 89.44 339 VAL A CA 1
ATOM 2693 C C . VAL A 1 339 ? 24.781 -1.624 4.941 1.00 89.44 339 VAL A C 1
ATOM 2695 O O . VAL A 1 339 ? 25.341 -0.642 5.430 1.00 89.44 339 VAL A O 1
ATOM 2698 N N . PRO A 1 340 ? 25.461 -2.504 4.182 1.00 79.75 340 PRO A N 1
ATOM 2699 C CA . PRO A 1 340 ? 26.871 -2.306 3.885 1.00 79.75 340 PRO A CA 1
ATOM 2700 C C . PRO A 1 340 ? 27.067 -0.972 3.149 1.00 79.75 340 PRO A C 1
ATOM 2702 O O . PRO A 1 340 ? 26.275 -0.654 2.252 1.00 79.75 340 PRO A O 1
ATOM 2705 N N . PRO A 1 341 ? 28.113 -0.196 3.491 1.00 69.12 341 PRO A N 1
ATOM 2706 C CA . PRO A 1 341 ? 28.407 1.037 2.778 1.00 69.12 341 PRO A CA 1
ATOM 2707 C C . PRO A 1 341 ? 28.618 0.726 1.295 1.00 69.12 341 PRO A C 1
ATOM 2709 O O . PRO A 1 341 ? 29.109 -0.352 0.944 1.00 69.12 341 PRO A O 1
ATOM 2712 N N . ALA A 1 342 ? 28.252 1.670 0.423 1.00 59.28 342 ALA A N 1
ATOM 2713 C CA . ALA A 1 342 ? 28.565 1.552 -0.995 1.00 59.28 342 ALA A CA 1
ATOM 2714 C C . ALA A 1 342 ? 30.062 1.228 -1.155 1.00 59.28 342 ALA A C 1
ATOM 2716 O O . ALA A 1 342 ? 30.876 1.782 -0.401 1.00 59.28 342 ALA A O 1
ATOM 2717 N N . PRO A 1 343 ? 30.446 0.328 -2.082 1.00 54.50 343 PRO A N 1
ATOM 2718 C CA . PRO A 1 343 ? 31.855 0.088 -2.347 1.00 54.50 343 PRO A CA 1
ATOM 2719 C C . PRO A 1 343 ? 32.517 1.440 -2.600 1.00 54.50 343 PRO A C 1
ATOM 2721 O O . PRO A 1 343 ? 32.024 2.236 -3.402 1.00 54.50 343 PRO A O 1
ATOM 2724 N N . GLN A 1 344 ? 33.590 1.735 -1.860 1.00 44.53 344 GLN A N 1
ATOM 2725 C CA . GLN A 1 344 ? 34.354 2.952 -2.102 1.00 44.53 344 GLN A CA 1
ATOM 2726 C C . GLN A 1 344 ? 34.753 2.926 -3.573 1.00 44.53 344 GLN A C 1
ATOM 2728 O O . GLN A 1 344 ? 35.358 1.947 -4.019 1.00 44.53 344 GLN A O 1
ATOM 2733 N N . ALA A 1 345 ? 34.380 3.968 -4.325 1.00 39.22 345 ALA A N 1
ATOM 2734 C CA . ALA A 1 345 ? 34.869 4.125 -5.685 1.00 39.22 345 ALA A CA 1
ATOM 2735 C C . ALA A 1 345 ? 36.389 3.910 -5.643 1.00 39.22 345 ALA A C 1
ATOM 2737 O O . ALA A 1 345 ? 37.028 4.450 -4.728 1.00 39.22 345 ALA A O 1
ATOM 2738 N N . PRO A 1 346 ? 36.965 3.091 -6.546 1.00 36.34 346 PRO A N 1
ATOM 2739 C CA . PRO A 1 346 ? 38.399 2.855 -6.541 1.00 36.34 346 PRO A CA 1
ATOM 2740 C C . PRO A 1 346 ? 39.073 4.217 -6.474 1.00 36.34 346 PRO A C 1
ATOM 2742 O O . PRO A 1 346 ? 38.724 5.107 -7.255 1.00 36.34 346 PRO A O 1
ATOM 2745 N N . ALA A 1 347 ? 39.949 4.401 -5.478 1.00 39.50 347 ALA A N 1
ATOM 2746 C CA . ALA A 1 347 ? 40.674 5.645 -5.296 1.00 39.50 347 ALA A CA 1
ATOM 2747 C C . ALA A 1 347 ? 41.227 6.026 -6.665 1.00 39.50 347 ALA A C 1
ATOM 2749 O O . ALA A 1 347 ? 42.043 5.281 -7.210 1.00 39.50 347 ALA A O 1
ATOM 2750 N N . GLN A 1 348 ? 40.708 7.106 -7.259 1.00 40.62 348 GLN A N 1
ATOM 2751 C CA . GLN A 1 348 ? 41.176 7.555 -8.559 1.00 40.62 348 GLN A CA 1
ATOM 2752 C C . GLN A 1 348 ? 42.656 7.878 -8.384 1.00 40.62 348 GLN A C 1
ATOM 2754 O O . GLN A 1 348 ? 43.034 8.905 -7.813 1.00 40.62 348 GLN A O 1
ATOM 2759 N N . GLY A 1 349 ? 43.497 6.931 -8.785 1.00 36.94 349 GLY A N 1
ATOM 2760 C CA . GLY A 1 349 ? 44.932 7.072 -8.781 1.00 36.94 349 GLY A CA 1
ATOM 2761 C C . GLY A 1 349 ? 45.281 8.151 -9.785 1.00 36.94 349 GLY A C 1
ATOM 2762 O O . GLY A 1 349 ? 45.293 7.894 -10.979 1.00 36.94 349 GLY A O 1
ATOM 2763 N N . GLY A 1 350 ? 45.568 9.348 -9.280 1.00 43.97 350 GLY A N 1
ATOM 2764 C CA . GLY A 1 350 ? 46.231 10.405 -10.028 1.00 43.97 350 GLY A CA 1
ATOM 2765 C C . GLY A 1 350 ? 45.339 11.203 -10.981 1.00 43.97 350 GLY A C 1
ATOM 2766 O O . GLY A 1 350 ? 44.781 10.702 -11.947 1.00 43.97 350 GLY A O 1
ATOM 2767 N N . THR A 1 351 ? 45.353 12.519 -10.761 1.00 43.12 351 THR A N 1
ATOM 2768 C CA . THR A 1 351 ? 45.100 13.571 -11.763 1.00 43.12 351 THR A CA 1
ATOM 2769 C C . THR A 1 351 ? 43.685 13.743 -12.319 1.00 43.12 351 THR A C 1
ATOM 2771 O O . THR A 1 351 ? 43.514 13.812 -13.523 1.00 43.12 351 THR A O 1
ATOM 2774 N N . LEU A 1 352 ? 42.706 14.034 -11.457 1.00 37.75 352 LEU A N 1
ATOM 2775 C CA . LEU A 1 352 ? 41.642 15.005 -11.783 1.00 37.75 352 LEU A CA 1
ATOM 2776 C C . LEU A 1 352 ? 41.319 15.888 -10.564 1.00 37.75 352 LEU A C 1
ATOM 2778 O O . LEU A 1 352 ? 40.195 15.981 -10.082 1.00 37.75 352 LEU A O 1
ATOM 2782 N N . ARG A 1 353 ? 42.340 16.584 -10.050 1.00 41.06 353 ARG A N 1
ATOM 2783 C CA . ARG A 1 353 ? 42.117 17.845 -9.330 1.00 41.06 353 ARG A CA 1
ATOM 2784 C C . ARG A 1 353 ? 41.914 18.919 -10.404 1.00 41.06 353 ARG A C 1
ATOM 2786 O O . ARG A 1 353 ? 42.810 19.092 -11.223 1.00 41.06 353 ARG A O 1
ATOM 2793 N N . ASN A 1 354 ? 40.774 19.618 -10.355 1.00 36.03 354 ASN A N 1
ATOM 2794 C CA . ASN A 1 354 ? 40.404 20.835 -11.112 1.00 36.03 354 ASN A CA 1
ATOM 2795 C C . ASN A 1 354 ? 39.359 20.686 -12.239 1.00 36.03 354 ASN A C 1
ATOM 2797 O O . ASN A 1 354 ? 39.577 21.192 -13.333 1.00 36.03 354 ASN A O 1
ATOM 2801 N N . PHE A 1 355 ? 38.176 20.124 -11.964 1.00 38.84 355 PHE A N 1
ATOM 2802 C CA . PHE A 1 355 ? 36.986 20.376 -12.807 1.00 38.84 355 PHE A CA 1
ATOM 2803 C C . PHE A 1 355 ? 35.736 20.827 -12.029 1.00 38.84 355 PHE A C 1
ATOM 2805 O O . PHE A 1 355 ? 34.625 20.775 -12.538 1.00 38.84 355 PHE A O 1
ATOM 2812 N N . SER A 1 356 ? 35.910 21.352 -10.810 1.00 33.72 356 SER A N 1
ATOM 2813 C CA . SER A 1 356 ? 34.803 21.864 -9.977 1.00 33.72 356 SER A CA 1
ATOM 2814 C C . SER A 1 356 ? 34.820 23.388 -9.779 1.00 33.72 356 SER A C 1
ATOM 2816 O O . SER A 1 356 ? 34.137 23.896 -8.900 1.00 33.72 356 SER A O 1
ATOM 2818 N N . LEU A 1 357 ? 35.581 24.143 -10.583 1.00 36.38 357 LEU A N 1
ATOM 2819 C CA . LEU A 1 357 ? 35.671 25.614 -10.476 1.00 36.38 357 LEU A CA 1
ATOM 2820 C C . LEU A 1 357 ? 35.364 26.382 -11.776 1.00 36.38 357 LEU A C 1
ATOM 2822 O O . LEU A 1 357 ? 35.501 27.602 -11.807 1.00 36.38 357 LEU A O 1
ATOM 2826 N N . LEU A 1 358 ? 34.902 25.708 -12.835 1.00 34.41 358 LEU A N 1
ATOM 2827 C CA . LEU A 1 358 ? 34.643 26.346 -14.137 1.00 34.41 358 LEU A CA 1
ATOM 2828 C C . LEU A 1 358 ? 33.163 26.486 -14.525 1.00 34.41 358 LEU A C 1
ATOM 2830 O O . LEU A 1 358 ? 32.880 27.159 -15.505 1.00 34.41 358 LEU A O 1
ATOM 2834 N N . ILE A 1 359 ? 32.214 25.951 -13.746 1.00 37.50 359 ILE A N 1
ATOM 2835 C CA . ILE A 1 359 ? 30.771 26.150 -14.010 1.00 37.50 359 ILE A CA 1
ATOM 2836 C C . ILE A 1 359 ? 30.192 27.309 -13.170 1.00 37.50 359 ILE A C 1
ATOM 2838 O O . ILE A 1 359 ? 29.281 28.007 -13.610 1.00 37.50 359 ILE A O 1
ATOM 2842 N N . ALA A 1 360 ? 30.781 27.617 -12.008 1.00 34.28 360 ALA A N 1
ATOM 2843 C CA . ALA A 1 360 ? 30.329 28.726 -11.158 1.00 34.28 360 ALA A CA 1
ATOM 2844 C C . ALA A 1 360 ? 30.753 30.124 -11.665 1.00 34.28 360 ALA A C 1
ATOM 2846 O O . ALA A 1 360 ? 30.131 31.124 -11.315 1.00 34.28 360 ALA A O 1
ATOM 2847 N N . SER A 1 361 ? 31.784 30.220 -12.510 1.00 37.41 361 SER A N 1
ATOM 2848 C CA . SER A 1 361 ? 32.297 31.495 -13.036 1.00 37.41 361 SER A CA 1
ATOM 2849 C C . SER A 1 361 ? 31.611 31.945 -14.334 1.00 37.41 361 SER A C 1
ATOM 2851 O O . SER A 1 361 ? 31.545 33.144 -14.602 1.00 37.41 361 SER A O 1
ATOM 2853 N N . SER A 1 362 ? 31.020 31.026 -15.106 1.00 38.59 362 SER A N 1
ATOM 2854 C CA . SER A 1 362 ? 30.293 31.352 -16.344 1.00 38.59 362 SER A CA 1
ATOM 2855 C C . SER A 1 362 ? 28.870 31.865 -16.085 1.00 38.59 362 SER A C 1
ATOM 2857 O O . SER A 1 362 ? 28.399 32.752 -16.796 1.00 38.59 362 SER A O 1
ATOM 2859 N N . LEU A 1 363 ? 28.197 31.369 -15.037 1.00 39.66 363 LEU A N 1
ATOM 2860 C CA . LEU A 1 363 ? 26.834 31.795 -14.687 1.00 39.66 363 LEU A CA 1
ATOM 2861 C C . LEU A 1 363 ? 26.799 33.200 -14.051 1.00 39.66 363 LEU A C 1
ATOM 2863 O O . LEU A 1 363 ? 25.886 33.980 -14.315 1.00 39.66 363 LEU A O 1
ATOM 2867 N N . ALA A 1 364 ? 27.826 33.562 -13.273 1.00 42.00 364 ALA A N 1
ATOM 2868 C CA . ALA A 1 364 ? 27.923 34.878 -12.633 1.00 42.00 364 ALA A CA 1
ATOM 2869 C C . ALA A 1 364 ? 28.149 36.026 -13.642 1.00 42.00 364 ALA A C 1
ATOM 2871 O O . ALA A 1 364 ? 27.639 37.131 -13.449 1.00 42.00 364 ALA A O 1
ATOM 2872 N N . LEU A 1 365 ? 28.855 35.768 -14.751 1.00 44.19 365 LEU A N 1
ATOM 2873 C CA . LEU A 1 365 ? 29.093 36.761 -15.809 1.00 44.19 365 LEU A CA 1
ATOM 2874 C C . LEU A 1 365 ? 27.852 37.017 -16.684 1.00 44.19 365 LEU A C 1
ATOM 2876 O O . LEU A 1 365 ? 27.645 38.146 -17.130 1.00 44.19 365 LEU A O 1
ATOM 2880 N N . LEU A 1 366 ? 26.990 36.013 -16.879 1.00 43.72 366 LEU A N 1
ATOM 2881 C CA . LEU A 1 366 ? 25.736 36.165 -17.631 1.00 43.72 366 LEU A CA 1
ATOM 2882 C C . LEU A 1 366 ? 24.673 36.959 -16.854 1.00 43.72 366 LEU A C 1
ATOM 2884 O O . LEU A 1 366 ? 23.955 37.762 -17.450 1.00 43.72 366 LEU A O 1
ATOM 2888 N N . ILE A 1 367 ? 24.620 36.811 -15.526 1.00 46.41 367 ILE A N 1
ATOM 2889 C CA . ILE A 1 367 ? 23.685 37.562 -14.672 1.00 46.41 367 ILE A CA 1
ATOM 2890 C C . ILE A 1 367 ? 24.085 39.047 -14.587 1.00 46.41 367 ILE A C 1
ATOM 2892 O O . ILE A 1 367 ? 23.228 39.923 -14.706 1.00 46.41 367 ILE A O 1
ATOM 2896 N N . LEU A 1 368 ? 25.383 39.359 -14.493 1.00 44.06 368 LEU A N 1
ATOM 2897 C CA . LEU A 1 368 ? 25.869 40.748 -14.472 1.00 44.06 368 LEU A CA 1
ATOM 2898 C C . LEU A 1 368 ? 25.713 41.467 -15.827 1.00 44.06 368 LEU A C 1
ATOM 2900 O O . LEU A 1 368 ? 25.375 42.651 -15.855 1.00 44.06 368 LEU A O 1
ATOM 2904 N N . ALA A 1 369 ? 25.874 40.764 -16.954 1.00 46.66 369 ALA A N 1
ATOM 2905 C CA . ALA A 1 369 ? 25.641 41.336 -18.285 1.00 46.66 369 ALA A CA 1
ATOM 2906 C C . ALA A 1 369 ? 24.150 41.622 -18.562 1.00 46.66 369 ALA A C 1
ATOM 2908 O O . ALA A 1 369 ? 23.820 42.594 -19.245 1.00 46.66 369 ALA A O 1
ATOM 2909 N N . TYR A 1 370 ? 23.242 40.812 -18.005 1.00 41.50 370 TYR A N 1
ATOM 2910 C CA . TYR A 1 370 ? 21.796 41.022 -18.127 1.00 41.50 370 TYR A CA 1
ATOM 2911 C C . TYR A 1 370 ? 21.298 42.208 -17.279 1.00 41.50 370 TYR A C 1
ATOM 2913 O O . TYR A 1 370 ? 20.403 42.938 -17.707 1.00 41.50 370 TYR A O 1
ATOM 2921 N N . MET A 1 371 ? 21.919 42.466 -16.121 1.00 45.19 371 MET A N 1
ATOM 2922 C CA . MET A 1 371 ? 21.550 43.580 -15.234 1.00 45.19 371 MET A CA 1
ATOM 2923 C C . MET A 1 371 ? 22.062 44.954 -15.704 1.00 45.19 371 MET A C 1
ATOM 2925 O O . MET A 1 371 ? 21.427 45.967 -15.418 1.00 45.19 371 MET A O 1
ATOM 2929 N N . TRP A 1 372 ? 23.144 45.018 -16.490 1.00 41.84 372 TRP A N 1
ATOM 2930 C CA . TRP A 1 372 ? 23.655 46.296 -17.015 1.00 41.84 372 TRP A CA 1
ATOM 2931 C C . TRP A 1 372 ? 22.854 46.818 -18.224 1.00 41.84 372 TRP A C 1
ATOM 2933 O O . TRP A 1 372 ? 22.776 48.019 -18.449 1.00 41.84 372 TRP A O 1
ATOM 2943 N N . LYS A 1 373 ? 22.173 45.951 -18.983 1.00 43.03 373 LYS A N 1
ATOM 2944 C CA . LYS A 1 373 ? 21.411 46.367 -20.179 1.00 43.03 373 LYS A CA 1
ATOM 2945 C C . LYS A 1 373 ? 20.016 46.948 -19.881 1.00 43.03 373 LYS A C 1
ATOM 2947 O O . LYS A 1 373 ? 19.312 47.327 -20.814 1.00 43.03 373 LYS A O 1
ATOM 2952 N N . ARG A 1 374 ? 19.600 46.979 -18.608 1.00 46.78 374 ARG A N 1
ATOM 2953 C CA . ARG A 1 374 ? 18.285 47.461 -18.137 1.00 46.78 374 ARG A CA 1
ATOM 2954 C C . ARG A 1 374 ? 18.359 48.639 -17.148 1.00 46.78 374 ARG A C 1
ATOM 2956 O O . ARG A 1 374 ? 17.337 48.956 -16.546 1.00 46.78 374 ARG A O 1
ATOM 2963 N N . SER A 1 375 ? 19.526 49.271 -16.993 1.00 47.88 375 SER A N 1
ATOM 2964 C CA . SER A 1 375 ? 19.711 50.485 -16.175 1.00 47.88 375 SER A CA 1
ATOM 2965 C C . SER A 1 375 ? 19.880 51.716 -17.052 1.00 47.88 375 SER A C 1
ATOM 2967 O O . SER A 1 375 ? 20.703 51.623 -17.992 1.00 47.88 375 SER A O 1
#

Secondary structure (DSSP, 8-state):
--------------PPPP-SHHHHHHHHT-PPPHHHHHHT-S----HHHHHHHHHHHHT-SS--HHHHHHHHHHHHHTT-HHHHHHHHHHHHHHHHHS--HHHHHHHHHHHHHHHHHTT-HHHHHHHHHHHHHH-TTGGGGTHHHHHHHHHHHHHHHH-TTHHHH--HHHHTTEE-----TTT----S--SSHHHHHTT---SEEP-HHHHHHHHHHHHHHSSS--HHHHHHHHHHHHHTT-HHHHHHHHHHHHHTT-TTHHHHHHHHHHHHHHHHHHHHHHTS------HHHHHHHHHHHHHHHHHHHHHHHHHHTTT---SSHHHHHHHHHHHHHHSPPPPPPP---S----SSSSSHHHHHHHHHHHHHTT-

Foldseek 3Di:
DDDPPPPPPQLFALAFFADAPVLVVVVVVPFDDLVCLLLQFDADAALLVLVLLLVVLVPDPDDDLRSLSSNLVSCVLVVNLVVSLVSLVVSVVVCVVPPDLVSLLNSLRNNLRSCLSVVNLVSSLVSLVVSCVSPCCPQNNLSVLVNLRSVLVNVCVVPVLSLQADASCVVVQEAQQQDDPDDDQRRHDDPDPVCVVVVNGGPDYDPLVSQLSSLSVSCVRSNQNRLSSLQSQLSSCRSVPVLQSNLSSLVSSVVSPRSNNVSSVVNNVSSVVSQVVVCVVVVHNDDHDDPVNSVLSSVLSVQLRVQLNVVNSVCVVVVHDCPDPVNVVVSNVRSVVRRDPDPDDPPPPDDDDDPPPPPVVVVVVVVVVVVVVPD

Sequence (375 aa):
MNFFVTTCIAAFTALPCLWDSDTLDTELRGLPDSFDLVVGRWHRHSDAYYEDRVAKLGSRTDLALADFDDLAVAYEHLGRRDEAIATMARKADALAASPDSEHQYRYHANLGTFYAHAGRFDEALTELRTAVKINPDAHFGRERYQIEAIEYVAAAQQDPEIWRRRSFLRHAGYDLHLFLASDGLELGEYDSDEDRKRDWQGERKLDWEEAHMAVAGMLRFGGLEGAELYRSLGELYLSHQHLNLAWWAFGRAIERGHPAADVLREAQKSIESHWAEASETLHVPLIHPTAEEYAAERAKADRWLAAFQKAEAAAVAQGADVTSDAALKTLLAQADSAVPPAPQAPAQGGTLRNFSLLIASSLALLILAYMWKRS

Radius of gyration: 24.19 Å; chains: 1; bounding box: 71×91×61 Å